Protein AF-A0A4Y9FB53-F1 (afdb_monomer)

Sequence (210 aa):
MAPRELFPWMGLRERVLLVLYYEGPKDLKALALELAERPRTLRYLLERVIPALERAGALVVEDGVARLSLEKAPPAERQAPAEPKAKRSKRKEPSPVQALAEANPHVRGLLLQVGKRLPKEAQPLAASHPGVLLRAAEAALAYPEGRRASALILWLPEVRAWAKTLGAEAVEEALREAAKHAREPFPYAKKLLAKARPSPDEERGEVLLF

Structure (mmCIF, N/CA/C/O backbone):
data_AF-A0A4Y9FB53-F1
#
_entry.id   AF-A0A4Y9FB53-F1
#
loop_
_atom_site.group_PDB
_atom_site.id
_atom_site.type_symbol
_atom_site.label_atom_id
_atom_site.label_alt_id
_atom_site.label_comp_id
_atom_site.label_asym_id
_atom_site.label_entity_id
_atom_site.label_seq_id
_atom_site.pdbx_PDB_ins_code
_atom_site.Cartn_x
_atom_site.Cartn_y
_atom_site.Cartn_z
_atom_site.occupancy
_atom_site.B_iso_or_equiv
_atom_site.auth_seq_id
_atom_site.auth_comp_id
_atom_site.auth_asym_id
_atom_site.auth_atom_id
_atom_site.pdbx_PDB_model_num
ATOM 1 N N . MET A 1 1 ? -6.595 16.688 20.670 1.00 42.34 1 MET A N 1
ATOM 2 C CA . MET A 1 1 ? -7.553 15.638 20.245 1.00 42.34 1 MET A CA 1
ATOM 3 C C . MET A 1 1 ? -7.450 15.459 18.740 1.00 42.34 1 MET A C 1
ATOM 5 O O . MET A 1 1 ? -7.260 16.448 18.045 1.00 42.34 1 MET A O 1
ATOM 9 N N . ALA A 1 2 ? -7.498 14.230 18.222 1.00 43.09 2 ALA A N 1
ATOM 10 C CA . ALA A 1 2 ? -7.368 14.016 16.779 1.00 43.09 2 ALA A CA 1
ATOM 11 C C . ALA A 1 2 ? -8.680 14.410 16.061 1.00 43.09 2 ALA A C 1
ATOM 13 O O . ALA A 1 2 ? -9.743 13.993 16.518 1.00 43.09 2 ALA A O 1
ATOM 14 N N . PRO A 1 3 ? -8.649 15.083 14.890 1.00 41.75 3 PRO A N 1
ATOM 15 C CA . PRO A 1 3 ? -9.849 15.459 14.114 1.00 41.75 3 PRO A CA 1
ATOM 16 C C . PRO A 1 3 ? -10.785 14.286 13.778 1.00 41.75 3 PRO A C 1
ATOM 18 O O . PRO A 1 3 ? -11.950 14.458 13.420 1.00 41.75 3 PRO A O 1
ATOM 21 N N . ARG A 1 4 ? -10.265 13.057 13.889 1.00 43.16 4 ARG A N 1
ATOM 22 C CA . ARG A 1 4 ? -11.022 11.816 13.736 1.00 43.16 4 ARG A CA 1
ATOM 23 C C . ARG A 1 4 ? -12.100 11.600 14.794 1.00 43.16 4 ARG A C 1
ATOM 25 O O . ARG A 1 4 ? -13.079 10.933 14.479 1.00 43.16 4 ARG A O 1
ATOM 32 N N . GLU A 1 5 ? -11.907 12.121 16.000 1.00 51.00 5 GLU A N 1
ATOM 33 C CA . GLU A 1 5 ? -12.789 11.879 17.148 1.00 51.00 5 GLU A CA 1
ATOM 34 C C . GLU A 1 5 ? -13.974 12.844 17.192 1.00 51.00 5 GLU A C 1
ATOM 36 O O . GLU A 1 5 ? -15.013 12.506 17.747 1.00 51.00 5 GLU A O 1
ATOM 41 N N . LEU A 1 6 ? -13.839 14.008 16.557 1.00 53.28 6 LEU A N 1
ATOM 42 C CA . LEU A 1 6 ? -14.842 15.072 16.585 1.00 53.28 6 LEU A CA 1
ATOM 43 C C . LEU A 1 6 ? -15.939 14.864 15.532 1.00 53.28 6 LEU A C 1
ATOM 45 O O . LEU A 1 6 ? -17.114 15.069 15.813 1.00 53.28 6 LEU A O 1
ATOM 49 N N . PHE A 1 7 ? -15.572 14.369 14.342 1.00 61.97 7 PHE A N 1
ATOM 50 C CA . PHE A 1 7 ? -16.508 14.167 13.226 1.00 61.97 7 PHE A CA 1
ATOM 51 C C . PHE A 1 7 ? -16.342 12.778 12.594 1.00 61.97 7 PHE A C 1
ATOM 53 O O . PHE A 1 7 ? -15.709 12.636 11.541 1.00 61.97 7 PHE A O 1
ATOM 60 N N . PRO A 1 8 ? -16.852 11.711 13.237 1.00 59.34 8 PRO A N 1
ATOM 61 C CA . PRO A 1 8 ? -16.668 10.333 12.775 1.00 59.34 8 PRO A CA 1
ATOM 62 C C . PRO A 1 8 ? -17.447 10.015 11.489 1.00 59.34 8 PRO A C 1
ATOM 64 O O . PRO A 1 8 ? -17.024 9.150 10.725 1.00 59.34 8 PRO A O 1
ATOM 67 N N . TRP A 1 9 ? -18.541 10.739 11.231 1.00 64.94 9 TRP A N 1
ATOM 68 C CA . TRP A 1 9 ? -19.372 10.632 10.027 1.00 64.94 9 TRP A CA 1
ATOM 69 C C . TRP A 1 9 ? -18.771 11.347 8.806 1.00 64.94 9 TRP A C 1
ATOM 71 O O . TRP A 1 9 ? -19.236 11.141 7.687 1.00 64.94 9 TRP A O 1
ATOM 81 N N . MET A 1 10 ? -17.717 12.146 9.001 1.00 66.19 10 MET A N 1
ATOM 82 C CA . MET A 1 10 ? -17.054 12.881 7.930 1.00 66.19 10 MET A CA 1
ATOM 83 C C . MET A 1 10 ? -15.863 12.121 7.344 1.00 66.19 10 MET A C 1
ATOM 85 O O . MET A 1 10 ? -15.015 11.562 8.051 1.00 66.19 10 MET A O 1
ATOM 89 N N . GLY A 1 11 ? -15.735 12.173 6.021 1.00 66.50 11 GLY A N 1
ATOM 90 C CA . GLY A 1 11 ? -14.541 11.750 5.307 1.00 66.50 11 GLY A CA 1
ATOM 91 C C . GLY A 1 11 ? -13.315 12.565 5.729 1.00 66.50 11 GLY A C 1
ATOM 92 O O . GLY A 1 11 ? -13.405 13.686 6.226 1.00 66.50 11 GLY A O 1
ATOM 93 N N . LEU A 1 12 ? -12.116 12.005 5.548 1.00 64.94 12 LEU A N 1
ATOM 94 C CA . LEU A 1 12 ? -10.869 12.729 5.843 1.00 64.94 12 LEU A CA 1
ATOM 95 C C . LEU A 1 12 ? -10.772 14.035 5.039 1.00 64.94 12 LEU A C 1
ATOM 97 O O . LEU A 1 12 ? -10.394 15.059 5.590 1.00 64.94 12 LEU A O 1
ATOM 101 N N . ARG A 1 13 ? -11.177 13.993 3.767 1.00 66.94 13 ARG A N 1
ATOM 102 C CA . ARG A 1 13 ? -11.161 15.142 2.855 1.00 66.94 13 ARG A CA 1
ATOM 103 C C . ARG A 1 13 ? -12.058 16.280 3.336 1.00 66.94 13 ARG A C 1
ATOM 105 O O . ARG A 1 13 ? -11.668 17.430 3.252 1.00 66.94 13 ARG A O 1
ATOM 112 N N . GLU A 1 14 ? -13.214 15.953 3.896 1.00 68.94 14 GLU A N 1
ATOM 113 C CA . GLU A 1 14 ? -14.172 16.940 4.400 1.00 68.94 14 GLU A CA 1
ATOM 114 C C . GLU A 1 14 ? -13.717 17.544 5.731 1.00 68.94 14 GLU A C 1
ATOM 116 O O . GLU A 1 14 ? -13.910 18.727 5.973 1.00 68.94 14 GLU A O 1
ATOM 121 N N . ARG A 1 15 ? -13.056 16.747 6.580 1.00 69.69 15 ARG A N 1
ATOM 122 C CA . ARG A 1 15 ? -12.439 17.242 7.819 1.00 69.69 15 ARG A CA 1
ATOM 123 C C . ARG A 1 15 ? -11.263 18.169 7.541 1.00 69.69 15 ARG A C 1
ATOM 125 O O . ARG A 1 15 ? -11.144 19.197 8.187 1.00 69.69 15 ARG A O 1
ATOM 132 N N . VAL A 1 16 ? -10.415 17.817 6.575 1.00 68.62 16 VAL A N 1
ATOM 133 C CA . VAL A 1 16 ? -9.297 18.668 6.139 1.00 68.62 16 VAL A CA 1
ATOM 134 C C . VAL A 1 16 ? -9.823 19.958 5.509 1.00 68.62 16 VAL A C 1
ATOM 136 O O . VAL A 1 16 ? -9.343 21.029 5.853 1.00 68.62 16 VAL A O 1
ATOM 139 N N . LEU A 1 17 ? -10.853 19.865 4.662 1.00 71.06 17 LEU A N 1
ATOM 140 C CA . LEU A 1 17 ? -11.537 21.023 4.085 1.00 71.06 17 LEU A CA 1
ATOM 141 C C . LEU A 1 17 ? -12.071 21.972 5.165 1.00 71.06 17 LEU A C 1
ATOM 143 O O . LEU A 1 17 ? -11.878 23.174 5.060 1.00 71.06 17 LEU A O 1
ATOM 147 N N . LEU A 1 18 ? -12.724 21.436 6.201 1.00 69.38 18 LEU A N 1
ATOM 148 C CA . LEU A 1 18 ? -13.258 22.234 7.305 1.00 69.38 18 LEU A CA 1
ATOM 149 C C . LEU A 1 18 ? -12.175 22.936 8.108 1.00 69.38 18 LEU A C 1
ATOM 151 O O . LEU A 1 18 ? -12.301 24.126 8.370 1.00 69.38 18 LEU A O 1
ATOM 155 N N . VAL A 1 19 ? -11.131 22.203 8.494 1.00 66.88 19 VAL A N 1
ATOM 156 C CA . VAL A 1 19 ? -10.014 22.764 9.259 1.00 66.88 19 VAL A CA 1
ATOM 157 C C . VAL A 1 19 ? -9.370 23.893 8.460 1.00 66.88 19 VAL A C 1
ATOM 159 O O . VAL A 1 19 ? -9.227 24.992 8.969 1.00 66.88 19 VAL A O 1
ATOM 162 N N . LEU A 1 20 ? -9.088 23.679 7.175 1.00 65.31 20 LEU A N 1
ATOM 163 C CA . LEU A 1 20 ? -8.460 24.703 6.340 1.00 65.31 20 LEU A CA 1
ATOM 164 C C . LEU A 1 20 ? -9.392 25.879 6.003 1.00 65.31 20 LEU A C 1
ATOM 166 O O . LEU A 1 20 ? -8.914 26.994 5.845 1.00 65.31 20 LEU A O 1
ATOM 170 N N . TYR A 1 21 ? -10.708 25.674 5.917 1.00 68.00 21 TYR A N 1
ATOM 171 C CA . TYR A 1 21 ? -11.659 26.764 5.668 1.00 68.00 21 TYR A CA 1
ATOM 172 C C . TYR A 1 21 ? -11.902 27.638 6.911 1.00 68.00 21 TYR A C 1
ATOM 174 O O . TYR A 1 21 ? -12.075 28.848 6.782 1.00 68.00 21 TYR A O 1
ATOM 182 N N . TYR A 1 22 ? -11.916 27.043 8.111 1.00 65.81 22 TYR A N 1
ATOM 183 C CA . TYR A 1 22 ? -12.167 27.764 9.366 1.00 65.81 22 TYR A CA 1
ATOM 184 C C . TYR A 1 22 ? -10.890 28.254 10.074 1.00 65.81 22 TYR A C 1
ATOM 186 O O . TYR A 1 22 ? -10.948 29.277 10.753 1.00 65.81 22 TYR A O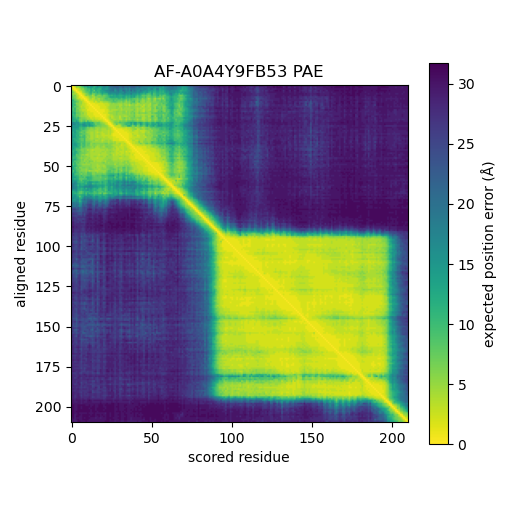 1
ATOM 194 N N . GLU A 1 23 ? -9.751 27.571 9.913 1.00 62.16 23 GLU A N 1
ATOM 195 C CA . GLU A 1 23 ? -8.444 27.974 10.472 1.00 62.16 23 GLU A CA 1
ATOM 196 C C . GLU A 1 23 ? -7.521 28.642 9.436 1.00 62.16 23 GLU A C 1
ATOM 198 O O . GLU A 1 23 ? -6.582 29.341 9.812 1.00 62.16 23 GLU A O 1
ATOM 203 N N . GLY A 1 24 ? -7.770 28.433 8.140 1.00 62.22 24 GLY A N 1
ATOM 204 C CA . GLY A 1 24 ? -6.955 28.937 7.033 1.00 62.22 24 GLY A CA 1
ATOM 205 C C . GLY A 1 24 ? -7.649 30.031 6.206 1.00 62.22 24 GLY A C 1
ATOM 206 O O . GLY A 1 24 ? -8.462 30.800 6.733 1.00 62.22 24 GLY A O 1
ATOM 207 N N . PRO A 1 25 ? -7.306 30.183 4.912 1.00 57.81 25 PRO A N 1
ATOM 208 C CA . PRO A 1 25 ? -7.830 31.268 4.092 1.00 57.81 25 PRO A CA 1
ATOM 209 C C . PRO A 1 25 ? -9.353 31.160 3.930 1.00 57.81 25 PRO A C 1
ATOM 211 O O . PRO A 1 25 ? -9.876 30.191 3.385 1.00 57.81 25 PRO A O 1
ATOM 214 N N . LYS A 1 26 ? -10.067 32.218 4.338 1.00 64.69 26 LYS A N 1
ATOM 215 C CA . LYS A 1 26 ? -11.536 32.317 4.222 1.00 64.69 26 LYS A CA 1
ATOM 216 C C . LYS A 1 26 ? -12.035 32.343 2.770 1.00 64.69 26 LYS A C 1
ATOM 218 O O . LYS A 1 26 ? -13.230 32.188 2.527 1.00 64.69 26 LYS A O 1
ATOM 223 N N . ASP A 1 27 ? -11.142 32.577 1.805 1.00 72.62 27 ASP A N 1
ATOM 224 C CA . ASP A 1 27 ? -11.476 32.607 0.383 1.00 72.62 27 ASP A CA 1
ATOM 225 C C . ASP A 1 27 ? -11.391 31.215 -0.262 1.00 72.62 27 ASP A C 1
ATOM 227 O O . ASP A 1 27 ? -10.364 30.535 -0.245 1.00 72.62 27 ASP A O 1
ATOM 231 N N . LEU A 1 28 ? -12.481 30.835 -0.927 1.00 65.38 28 LEU A N 1
ATOM 232 C CA . LEU A 1 28 ? -12.633 29.569 -1.640 1.00 65.38 28 LEU A CA 1
ATOM 233 C C . LEU A 1 28 ? -11.624 29.391 -2.781 1.00 65.38 28 LEU A C 1
ATOM 235 O O . LEU A 1 28 ? -11.283 28.251 -3.095 1.00 65.38 28 LEU A O 1
ATOM 239 N N . LYS A 1 29 ? -11.159 30.471 -3.429 1.00 68.38 29 LYS A N 1
ATOM 240 C CA . LYS A 1 29 ? -10.154 30.355 -4.503 1.00 68.38 29 LYS A CA 1
ATOM 241 C C . LYS A 1 29 ? -8.764 30.070 -3.946 1.00 68.38 29 LYS A C 1
ATOM 243 O O . LYS A 1 29 ? -8.067 29.225 -4.502 1.00 68.38 29 LYS A O 1
ATOM 248 N N . ALA A 1 30 ? -8.385 30.725 -2.852 1.00 68.81 30 ALA A N 1
ATOM 249 C CA . ALA A 1 30 ? -7.143 30.424 -2.144 1.00 68.81 30 ALA A CA 1
ATOM 250 C C . ALA A 1 30 ? -7.138 28.974 -1.626 1.00 68.81 30 ALA A C 1
ATOM 252 O O . ALA A 1 30 ? -6.196 28.229 -1.885 1.00 68.81 30 ALA A O 1
ATOM 253 N N . LEU A 1 31 ? -8.246 28.530 -1.023 1.00 70.12 31 LEU A N 1
ATOM 254 C CA . LEU A 1 31 ? -8.397 27.153 -0.548 1.00 70.12 31 LEU A CA 1
ATOM 255 C C . LEU A 1 31 ? -8.365 26.118 -1.692 1.00 70.12 31 LEU A C 1
ATOM 257 O O . LEU A 1 31 ? -7.793 25.038 -1.557 1.00 70.12 31 LEU A O 1
ATOM 261 N N . ALA A 1 32 ? -8.960 26.449 -2.842 1.00 69.56 32 ALA A N 1
ATOM 262 C CA . ALA A 1 32 ? -8.892 25.645 -4.065 1.00 69.56 32 ALA A CA 1
ATOM 263 C C . ALA A 1 32 ? -7.461 25.472 -4.572 1.00 69.56 32 ALA A C 1
ATOM 265 O O . ALA A 1 32 ? -7.091 24.370 -4.977 1.00 69.56 32 ALA A O 1
ATOM 266 N N . LEU A 1 33 ? -6.662 26.537 -4.520 1.00 71.56 33 LEU A N 1
ATOM 267 C CA . LEU A 1 33 ? -5.258 26.504 -4.908 1.00 71.56 33 LEU A CA 1
ATOM 268 C C . LEU A 1 33 ? -4.446 25.594 -3.976 1.00 71.56 33 LEU A C 1
ATOM 270 O O . LEU A 1 33 ? -3.696 24.750 -4.456 1.00 71.56 33 LEU A O 1
ATOM 274 N N . GLU A 1 34 ? -4.646 25.720 -2.661 1.00 69.38 34 GLU A N 1
ATOM 275 C CA . GLU A 1 34 ? -3.957 24.901 -1.654 1.00 69.38 34 GLU A CA 1
ATOM 276 C C . GLU A 1 34 ? -4.309 23.416 -1.757 1.00 69.38 34 GLU A C 1
ATOM 278 O O . GLU A 1 34 ? -3.451 22.549 -1.590 1.00 69.38 34 GLU A O 1
ATOM 283 N N . LEU A 1 35 ? -5.570 23.112 -2.064 1.00 71.19 35 LEU A N 1
ATOM 284 C CA . LEU A 1 35 ? -6.049 21.739 -2.202 1.00 71.19 35 LEU A CA 1
ATOM 285 C C . LEU A 1 35 ? -5.882 21.173 -3.619 1.00 71.19 35 LEU A C 1
ATOM 287 O O . LEU A 1 35 ? -6.181 19.999 -3.827 1.00 71.19 35 LEU A O 1
ATOM 291 N N . ALA A 1 36 ? -5.406 21.978 -4.577 1.00 73.31 36 ALA A N 1
ATOM 292 C CA . ALA A 1 36 ? -5.373 21.660 -6.008 1.00 73.31 36 ALA A CA 1
ATOM 293 C C . ALA A 1 36 ? -6.739 21.182 -6.554 1.00 73.31 36 ALA A C 1
ATOM 295 O O . ALA A 1 36 ? -6.827 20.319 -7.429 1.00 73.31 36 ALA A O 1
ATOM 296 N N . GLU A 1 37 ? -7.822 21.755 -6.032 1.00 73.69 37 GLU A N 1
ATOM 297 C CA . GLU A 1 37 ? -9.200 21.395 -6.355 1.00 73.69 37 GLU A CA 1
ATOM 298 C C . GLU A 1 37 ? -9.906 22.493 -7.140 1.00 73.69 37 GLU A C 1
ATOM 300 O O . GLU A 1 37 ? -9.567 23.671 -7.072 1.00 73.69 37 GLU A O 1
ATOM 305 N N . ARG A 1 38 ? -10.965 22.132 -7.873 1.00 79.56 38 ARG A N 1
ATOM 306 C CA . ARG A 1 38 ? -11.803 23.149 -8.521 1.00 79.56 38 ARG A CA 1
ATOM 307 C C . ARG A 1 38 ? -12.672 23.852 -7.465 1.00 79.56 38 ARG A C 1
ATOM 309 O O . ARG A 1 38 ? -13.327 23.156 -6.685 1.00 79.56 38 ARG A O 1
ATOM 316 N N . PRO A 1 39 ? -12.820 25.193 -7.498 1.00 73.62 39 PRO A N 1
ATOM 317 C CA . PRO A 1 39 ? -13.647 25.931 -6.533 1.00 73.62 39 PRO A CA 1
ATOM 318 C C . PRO A 1 39 ? -15.096 25.426 -6.431 1.00 73.62 39 PRO A C 1
ATOM 320 O O . PRO A 1 39 ? -15.680 25.409 -5.351 1.00 73.62 39 PRO A O 1
ATOM 323 N N . ARG A 1 40 ? -15.673 24.955 -7.548 1.00 76.19 40 ARG A N 1
ATOM 324 C CA . ARG A 1 40 ? -17.019 24.352 -7.572 1.00 76.19 40 ARG A CA 1
ATOM 325 C C . ARG A 1 40 ? -17.105 23.066 -6.744 1.00 76.19 40 ARG A C 1
ATOM 327 O O . ARG A 1 40 ? -18.097 22.869 -6.053 1.00 76.19 40 ARG A O 1
ATOM 334 N N . THR A 1 41 ? -16.075 22.221 -6.787 1.00 74.75 41 THR A N 1
ATOM 335 C CA . THR A 1 41 ? -16.020 20.981 -6.000 1.00 74.75 41 THR A CA 1
ATOM 336 C C . THR A 1 41 ? -15.957 21.294 -4.508 1.00 74.75 41 THR A C 1
ATOM 338 O O . THR A 1 41 ? -16.668 20.672 -3.724 1.00 74.75 41 THR A O 1
ATOM 341 N N . LEU A 1 42 ? -15.159 22.293 -4.113 1.00 72.25 42 LEU A N 1
ATOM 342 C CA . LEU A 1 42 ? -15.074 22.716 -2.713 1.00 72.25 42 LEU A CA 1
ATOM 343 C C . LEU A 1 42 ? -16.389 23.308 -2.211 1.00 72.25 42 LEU A C 1
ATOM 345 O O . LEU A 1 42 ? -16.836 22.942 -1.130 1.00 72.25 42 LEU A O 1
ATOM 349 N N . ARG A 1 43 ? -17.043 24.154 -3.015 1.00 75.12 43 ARG A N 1
ATOM 350 C CA . ARG A 1 43 ? -18.360 24.708 -2.676 1.00 75.12 43 ARG A CA 1
ATOM 351 C C . ARG A 1 43 ? -19.393 23.602 -2.442 1.00 75.12 43 ARG A C 1
ATOM 353 O O . ARG A 1 43 ? -20.039 23.612 -1.404 1.00 75.12 43 ARG A O 1
ATOM 360 N N . TYR A 1 44 ? -19.491 22.625 -3.345 1.00 76.38 44 TYR A N 1
ATOM 361 C CA . TYR A 1 44 ? -20.414 21.493 -3.189 1.00 76.38 44 TYR A CA 1
ATOM 362 C C . TYR A 1 44 ? -20.146 20.689 -1.905 1.00 76.38 44 TYR A C 1
ATOM 364 O O . TYR A 1 44 ? -21.070 20.263 -1.214 1.00 76.38 44 TYR A O 1
ATOM 372 N N . LEU A 1 45 ? -18.869 20.495 -1.559 1.00 69.56 45 LEU A N 1
ATOM 373 C CA . LEU A 1 45 ? -18.492 19.812 -0.323 1.00 69.56 45 LEU A CA 1
ATOM 374 C C . LEU A 1 45 ? -18.853 20.637 0.921 1.00 69.56 45 LEU A C 1
ATOM 376 O O . LEU A 1 45 ? -19.388 20.073 1.872 1.00 69.56 45 LEU A O 1
ATOM 380 N N . LEU A 1 46 ? -18.624 21.953 0.914 1.00 72.94 46 LEU A N 1
ATOM 381 C CA . LEU A 1 46 ? -19.003 22.840 2.021 1.00 72.94 46 LEU A CA 1
ATOM 382 C C . LEU A 1 46 ? -20.525 22.909 2.209 1.00 72.94 46 LEU A C 1
ATOM 384 O O . LEU A 1 46 ? -20.996 22.776 3.334 1.00 72.94 46 LEU A O 1
ATOM 388 N N . GLU A 1 47 ? -21.296 23.025 1.125 1.00 75.81 47 GLU A N 1
ATOM 389 C CA . GLU A 1 47 ? -22.769 23.047 1.153 1.00 75.81 47 GLU A CA 1
ATOM 390 C C . GLU A 1 47 ? -23.368 21.763 1.743 1.00 75.81 47 GLU A C 1
ATOM 392 O O . GLU A 1 47 ? -24.440 21.789 2.343 1.00 75.81 47 GLU A O 1
ATOM 397 N N . ARG A 1 48 ? -22.668 20.630 1.624 1.00 73.81 48 ARG A N 1
ATOM 398 C CA . ARG A 1 48 ? -23.077 19.366 2.249 1.00 73.81 48 ARG A CA 1
ATOM 399 C C . ARG A 1 48 ? -22.716 19.293 3.731 1.00 73.81 48 ARG A C 1
ATOM 401 O O . ARG A 1 48 ? -23.454 18.709 4.524 1.00 73.81 48 ARG A O 1
ATOM 408 N N . VAL A 1 49 ? -21.552 19.823 4.087 1.00 70.38 49 VAL A N 1
ATOM 409 C CA . VAL A 1 49 ? -20.932 19.640 5.401 1.00 70.38 49 VAL A CA 1
ATOM 410 C C . VAL A 1 49 ? -21.445 20.652 6.422 1.00 70.38 49 VAL A C 1
ATOM 412 O O . VAL A 1 49 ? -21.739 20.260 7.549 1.00 70.38 49 VAL A O 1
ATOM 415 N N . ILE A 1 50 ? -21.597 21.923 6.040 1.00 70.06 50 ILE A N 1
ATOM 416 C CA . ILE A 1 50 ? -22.027 22.999 6.947 1.00 70.06 50 ILE A CA 1
ATOM 417 C C . ILE A 1 50 ? -23.397 22.685 7.582 1.00 70.06 50 ILE A C 1
ATOM 419 O O . ILE A 1 50 ? -23.467 22.655 8.811 1.00 70.06 50 ILE A O 1
ATOM 423 N N . PRO A 1 51 ? -24.447 22.297 6.826 1.00 69.88 51 PRO A N 1
ATOM 424 C CA . PRO A 1 51 ? -25.744 21.971 7.426 1.00 69.88 51 PRO A CA 1
ATOM 425 C C . PRO A 1 51 ? -25.704 20.739 8.336 1.00 69.88 51 PRO A C 1
ATOM 427 O O . PRO A 1 51 ? -26.512 20.597 9.252 1.00 69.88 51 PRO A O 1
ATOM 430 N N . ALA A 1 52 ? -24.789 19.801 8.077 1.00 67.31 52 ALA A N 1
ATOM 431 C CA . ALA A 1 52 ? -24.614 18.625 8.923 1.00 67.31 52 ALA A CA 1
ATOM 432 C C . ALA A 1 52 ? -23.937 18.980 10.258 1.00 67.31 52 ALA A C 1
ATOM 434 O O . ALA A 1 52 ? -24.278 18.394 11.284 1.00 67.31 52 ALA A O 1
ATOM 435 N N . LEU A 1 53 ? -23.028 19.959 10.260 1.00 67.44 53 LEU A N 1
ATOM 436 C CA . LEU A 1 53 ? -22.399 20.486 11.473 1.00 67.44 53 LEU A CA 1
ATOM 437 C C . LEU A 1 53 ? -23.357 21.320 12.322 1.00 67.44 53 LEU A C 1
ATOM 439 O O . LEU A 1 53 ? -23.351 21.176 13.542 1.00 67.44 53 LEU A O 1
ATOM 443 N N . GLU A 1 54 ? -24.196 22.142 11.689 1.00 66.56 54 GLU A N 1
ATOM 444 C CA . GLU A 1 54 ? -25.245 22.910 12.373 1.00 66.56 54 GLU A CA 1
ATOM 445 C C . GLU A 1 54 ? -26.217 21.975 13.101 1.00 66.56 54 GLU A C 1
ATOM 447 O O . GLU A 1 54 ? -26.461 22.136 14.294 1.00 66.56 54 GLU A O 1
ATOM 452 N N . ARG A 1 55 ? -26.692 20.916 12.427 1.00 66.50 55 ARG A N 1
ATOM 453 C CA . ARG A 1 55 ? -27.552 19.892 13.050 1.00 66.50 55 ARG A CA 1
ATOM 454 C C . ARG A 1 55 ? -26.868 19.125 14.179 1.00 66.50 55 ARG A C 1
ATOM 456 O O . ARG A 1 55 ? -27.546 18.639 15.077 1.00 66.50 55 ARG A O 1
ATOM 463 N N . ALA A 1 56 ? -25.547 18.983 14.117 1.00 62.66 56 ALA A N 1
ATOM 464 C CA . ALA A 1 56 ? -24.759 18.323 15.150 1.00 62.66 56 ALA A CA 1
ATOM 465 C C . ALA A 1 56 ? -24.390 19.256 16.319 1.00 62.66 56 ALA A C 1
ATOM 467 O O . ALA A 1 56 ? -23.724 18.802 17.247 1.00 62.66 56 ALA A O 1
ATOM 468 N N . GLY A 1 57 ? -24.771 20.541 16.270 1.00 60.81 57 GLY A N 1
ATOM 469 C CA . GLY A 1 57 ? -24.388 21.541 17.272 1.00 60.81 57 GLY A CA 1
ATOM 470 C C . GLY A 1 57 ? -22.881 21.815 17.322 1.00 60.81 57 GLY A C 1
ATOM 471 O O . GLY A 1 57 ? -22.378 22.339 18.309 1.00 60.81 57 GLY A O 1
ATOM 472 N N . ALA A 1 58 ? -22.146 21.429 16.277 1.00 63.69 58 ALA A N 1
ATOM 473 C CA . ALA A 1 58 ? -20.690 21.547 16.211 1.00 63.69 58 ALA A CA 1
ATOM 474 C C . ALA A 1 58 ? -20.215 22.883 15.625 1.00 63.69 58 ALA A C 1
ATOM 476 O O . ALA A 1 58 ? -19.023 23.195 15.656 1.00 63.69 58 ALA A O 1
ATOM 477 N N . LEU A 1 59 ? -21.147 23.654 15.070 1.00 61.44 59 LEU A N 1
ATOM 478 C CA . LEU A 1 59 ? -20.931 25.016 14.619 1.00 61.44 59 LEU A CA 1
ATOM 479 C C . LEU A 1 59 ? -21.497 25.963 15.680 1.00 61.44 59 LEU A C 1
ATOM 481 O O . LEU A 1 59 ? -22.704 25.967 15.914 1.00 61.44 59 LEU A O 1
ATOM 485 N N . VAL A 1 60 ? -20.637 26.757 16.310 1.00 57.81 60 VAL A N 1
ATOM 486 C CA . VAL A 1 60 ? -21.040 27.788 17.271 1.00 57.81 60 VAL A CA 1
ATOM 487 C C . VAL A 1 60 ? -20.743 29.144 16.647 1.00 57.81 60 VAL A C 1
ATOM 489 O O . VAL A 1 60 ? -19.629 29.397 16.192 1.00 57.81 60 VAL A O 1
ATOM 492 N N . VAL A 1 61 ? -21.753 30.008 16.569 1.00 53.19 61 VAL A N 1
ATOM 493 C CA . VAL A 1 61 ? -21.594 31.377 16.069 1.00 53.19 61 VAL A CA 1
ATOM 494 C C . VAL A 1 61 ? -21.492 32.297 17.276 1.00 53.19 61 VAL A C 1
ATOM 496 O O . VAL A 1 61 ? -22.498 32.605 17.907 1.00 53.19 61 VAL A O 1
ATOM 499 N N . GLU A 1 62 ? -20.273 32.722 17.591 1.00 48.97 62 GLU A N 1
ATOM 500 C CA . GLU A 1 62 ? -19.994 33.737 18.610 1.00 48.97 62 GLU A CA 1
ATOM 501 C C . GLU A 1 62 ? -19.523 35.013 17.908 1.00 48.97 62 GLU A C 1
ATOM 503 O O . GLU A 1 62 ? -18.690 34.962 17.002 1.00 48.97 62 GLU A O 1
ATOM 508 N N . ASP A 1 63 ? -20.103 36.157 18.279 1.00 45.31 63 ASP A N 1
ATOM 509 C CA . ASP A 1 63 ? -19.758 37.486 17.750 1.00 45.31 63 ASP A CA 1
ATOM 510 C C . ASP A 1 63 ? -19.748 37.590 16.211 1.00 45.31 63 ASP A C 1
ATOM 512 O O . ASP A 1 63 ? -18.892 38.232 15.603 1.00 45.31 63 ASP A O 1
ATOM 516 N N . GLY A 1 64 ? -20.699 36.921 15.546 1.00 49.59 64 GLY A N 1
ATOM 517 C CA . GLY A 1 64 ? -20.809 36.916 14.080 1.00 49.59 64 GLY A CA 1
ATOM 518 C C . GLY A 1 64 ? -19.716 36.110 13.366 1.00 49.59 64 GLY A C 1
ATOM 519 O O . GLY A 1 64 ? -19.650 36.112 12.136 1.00 49.59 64 GLY A O 1
ATOM 520 N N . VAL A 1 65 ? -18.875 35.391 14.115 1.00 45.78 65 VAL A N 1
ATOM 521 C CA . VAL A 1 65 ? -17.822 34.522 13.595 1.00 45.78 65 VAL A CA 1
ATOM 522 C C . VAL A 1 65 ? -18.178 33.073 13.911 1.00 45.78 65 VAL A C 1
ATOM 524 O O . VAL A 1 65 ? -18.161 32.632 15.056 1.00 45.78 65 VAL A O 1
ATOM 527 N N . ALA A 1 66 ? -18.490 32.303 12.870 1.00 51.88 66 ALA A N 1
ATOM 528 C CA . ALA A 1 66 ? -18.717 30.870 13.006 1.00 51.88 66 ALA A CA 1
ATOM 529 C C . ALA A 1 66 ? -17.399 30.161 13.362 1.00 51.88 66 ALA A C 1
ATOM 531 O O . ALA A 1 66 ? -16.425 30.236 12.610 1.00 51.88 66 ALA A O 1
ATOM 532 N N . ARG A 1 67 ? -17.376 29.472 14.504 1.00 55.66 67 ARG A N 1
ATOM 533 C CA . ARG A 1 67 ? -16.257 28.660 14.988 1.00 55.66 67 ARG A CA 1
ATOM 534 C C . ARG A 1 67 ? -16.704 27.211 15.154 1.00 55.66 67 ARG A C 1
ATOM 536 O O . ARG A 1 67 ? -17.838 26.922 15.534 1.00 55.66 67 ARG A O 1
ATOM 543 N N . LEU A 1 68 ? -15.796 26.286 14.854 1.00 59.31 68 LEU A N 1
ATOM 544 C CA . LEU A 1 68 ? -15.999 24.868 15.135 1.00 59.31 68 LEU A CA 1
ATOM 545 C C . LEU A 1 68 ? -15.769 24.646 16.630 1.00 59.31 68 LEU A C 1
ATOM 547 O O . LEU A 1 68 ? -14.645 24.804 17.106 1.00 59.31 68 LEU A O 1
ATOM 551 N N . SER A 1 69 ? -16.823 24.301 17.370 1.00 56.25 69 SER A N 1
ATOM 552 C CA . SER A 1 69 ? -16.674 23.964 18.785 1.00 56.25 69 SER A CA 1
ATOM 553 C C . SER A 1 69 ? -16.110 22.552 18.911 1.00 56.25 69 SER A C 1
ATOM 555 O O . SER A 1 69 ? -16.687 21.580 18.419 1.00 56.25 69 SER A O 1
ATOM 557 N N . LEU A 1 70 ? -14.934 22.455 19.531 1.00 53.62 70 LEU A N 1
ATOM 558 C CA . LEU A 1 70 ? -14.209 21.202 19.757 1.00 53.62 70 LEU A CA 1
ATOM 559 C C . LEU A 1 70 ? -14.564 20.564 21.113 1.00 53.62 70 LEU 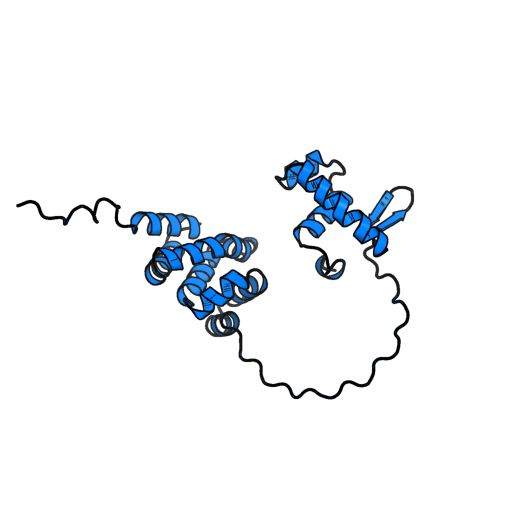A C 1
ATOM 561 O O . LEU A 1 70 ? -14.063 19.481 21.423 1.00 53.62 70 LEU A O 1
ATOM 565 N N . GLU A 1 71 ? -15.418 21.209 21.915 1.00 43.84 71 GLU A N 1
ATOM 566 C CA . GLU A 1 71 ? -15.895 20.670 23.186 1.00 43.84 71 GLU A CA 1
ATOM 567 C C . GLU A 1 71 ? -17.197 19.885 22.999 1.00 43.84 71 GLU A C 1
ATOM 569 O O . GLU A 1 71 ? -18.132 20.311 22.322 1.00 43.84 71 GLU A O 1
ATOM 574 N N . LYS A 1 72 ? -17.241 18.690 23.598 1.00 43.91 72 LYS A N 1
ATOM 575 C CA . LYS A 1 72 ? -18.428 17.831 23.652 1.00 43.91 72 LYS A CA 1
ATOM 576 C C . LYS A 1 72 ? -19.629 18.644 24.147 1.00 43.91 72 LYS A C 1
ATOM 578 O O . LYS A 1 72 ? -19.648 19.041 25.308 1.00 43.91 72 LYS A O 1
ATOM 583 N N . ALA A 1 73 ? -20.673 18.767 23.327 1.00 40.91 73 ALA A N 1
ATOM 584 C CA . ALA A 1 73 ? -22.006 19.031 23.858 1.00 40.91 73 ALA A CA 1
ATOM 585 C C . ALA A 1 73 ? -22.356 17.933 24.892 1.00 40.91 73 ALA A C 1
ATOM 587 O O . ALA A 1 73 ? -22.000 16.761 24.678 1.00 40.91 73 ALA A O 1
ATOM 588 N N . PRO A 1 74 ? -22.997 18.276 26.025 1.00 34.59 74 PRO A N 1
ATOM 589 C CA . PRO A 1 74 ? -23.290 17.304 27.066 1.00 34.59 74 PRO A CA 1
ATOM 590 C C . PRO A 1 74 ? -24.237 16.222 26.527 1.00 34.59 74 PRO A C 1
ATOM 592 O O . PRO A 1 74 ? -25.077 16.501 25.668 1.00 34.59 74 PRO A O 1
ATOM 595 N N . PRO A 1 75 ? -24.090 14.964 26.975 1.00 38.97 75 PRO A N 1
ATOM 596 C CA . PRO A 1 75 ? -24.865 13.866 26.428 1.00 38.97 75 PRO A CA 1
ATOM 597 C C . PRO A 1 75 ? -26.338 14.038 26.801 1.00 38.97 75 PRO A C 1
ATOM 599 O O . PRO A 1 75 ? -26.672 14.121 27.981 1.00 38.97 75 PRO A O 1
ATOM 602 N N . ALA A 1 76 ? -27.213 14.028 25.795 1.00 42.31 76 ALA A N 1
ATOM 603 C CA . ALA A 1 76 ? -28.631 13.774 26.007 1.00 42.31 76 ALA A CA 1
ATOM 604 C C . ALA A 1 76 ? -28.798 12.442 26.764 1.00 42.31 76 ALA A C 1
ATOM 606 O O . ALA A 1 76 ? -28.091 11.463 26.495 1.00 42.31 76 ALA A O 1
ATOM 607 N N . GLU A 1 77 ? -29.688 12.454 27.751 1.00 38.91 77 GLU A N 1
ATOM 608 C CA . GLU A 1 77 ? -29.892 11.419 28.761 1.00 38.91 77 GLU A CA 1
ATOM 609 C C . GLU A 1 77 ? -29.978 10.000 28.177 1.00 38.91 77 GLU A C 1
ATOM 611 O O . GLU A 1 77 ? -30.735 9.697 27.254 1.00 38.91 77 GLU A O 1
ATOM 616 N N . ARG A 1 78 ? -29.173 9.104 28.756 1.00 40.09 78 ARG A N 1
ATOM 617 C CA . ARG A 1 78 ? -29.181 7.668 28.476 1.00 40.09 78 ARG A CA 1
ATOM 618 C C . ARG A 1 78 ? -30.453 7.046 29.052 1.00 40.09 78 ARG A C 1
ATOM 620 O O . ARG A 1 78 ? -30.597 6.982 30.269 1.00 40.09 78 ARG A O 1
ATOM 627 N N . GLN A 1 79 ? -31.294 6.464 28.200 1.00 40.59 79 GLN A N 1
ATOM 628 C CA . GLN A 1 79 ? -32.119 5.333 28.632 1.00 40.59 79 GLN A CA 1
ATOM 629 C C . GLN A 1 79 ? -31.190 4.148 28.949 1.00 40.59 79 GLN A C 1
ATOM 631 O O . GLN A 1 79 ? -30.214 3.898 28.235 1.00 40.59 79 GLN A O 1
ATOM 636 N N . ALA A 1 80 ? -31.445 3.488 30.078 1.00 38.25 80 ALA A N 1
ATOM 637 C CA . ALA A 1 80 ? -30.545 2.529 30.713 1.00 38.25 80 ALA A CA 1
ATOM 638 C C . ALA A 1 80 ? -30.133 1.362 29.784 1.00 38.25 80 ALA A C 1
ATOM 640 O O . ALA A 1 80 ? -30.984 0.797 29.093 1.00 38.25 80 ALA A O 1
ATOM 641 N N . PRO A 1 81 ? -28.850 0.950 29.769 1.00 42.50 81 PRO A N 1
ATOM 642 C CA . PRO A 1 81 ? -28.432 -0.233 29.029 1.00 42.50 81 PRO A CA 1
ATOM 643 C C . PRO A 1 81 ? -28.874 -1.507 29.762 1.00 42.50 81 PRO A C 1
ATOM 645 O O . PRO A 1 81 ? -28.535 -1.714 30.925 1.00 42.50 81 PRO A O 1
ATOM 648 N N . ALA A 1 82 ? -29.592 -2.382 29.055 1.00 47.91 82 ALA A N 1
ATOM 649 C CA . ALA A 1 82 ? -29.809 -3.761 29.482 1.00 47.91 82 ALA A CA 1
ATOM 650 C C . ALA A 1 82 ? -28.462 -4.502 29.595 1.00 47.91 82 ALA A C 1
ATOM 652 O O . ALA A 1 82 ? -27.572 -4.323 28.757 1.00 47.91 82 ALA A O 1
ATOM 653 N N . GLU A 1 83 ? -28.318 -5.330 30.630 1.00 40.25 83 GLU A N 1
ATOM 654 C CA . GLU A 1 83 ? -27.090 -6.064 30.948 1.00 40.25 83 GLU A CA 1
ATOM 655 C C . GLU A 1 83 ? -26.557 -6.886 29.752 1.00 40.25 83 GLU A C 1
ATOM 657 O O . GLU A 1 83 ? -27.311 -7.623 29.102 1.00 40.25 83 GLU A O 1
ATOM 662 N N . PRO A 1 84 ? -25.250 -6.809 29.436 1.00 47.41 84 PRO A N 1
ATOM 663 C CA . PRO A 1 84 ? -24.690 -7.531 28.305 1.00 47.41 84 PRO A CA 1
ATOM 664 C C . PRO A 1 84 ? -24.496 -9.014 28.645 1.00 47.41 84 PRO A C 1
ATOM 666 O O . PRO A 1 84 ? -23.618 -9.391 29.419 1.00 47.41 84 PRO A O 1
ATOM 669 N N . LYS A 1 85 ? -25.264 -9.888 27.984 1.00 47.12 85 LYS A N 1
ATOM 670 C CA . LYS A 1 85 ? -24.982 -11.331 27.950 1.00 47.12 85 LYS A CA 1
ATOM 671 C C . LYS A 1 85 ? -23.601 -11.574 27.330 1.00 47.12 85 LYS A C 1
ATOM 673 O O . LYS A 1 85 ? -23.344 -11.185 26.188 1.00 47.12 85 LYS A O 1
ATOM 678 N N . ALA A 1 86 ? -22.726 -12.250 28.072 1.00 48.88 86 ALA A N 1
ATOM 679 C CA . ALA A 1 86 ? -21.375 -12.604 27.653 1.00 48.88 86 ALA A CA 1
ATOM 680 C C . ALA A 1 86 ? -21.378 -13.417 26.343 1.00 48.88 86 ALA A C 1
ATOM 682 O O . ALA A 1 86 ? -21.757 -14.589 26.308 1.00 48.88 86 ALA A O 1
ATOM 683 N N . LYS A 1 87 ? -20.913 -12.804 25.246 1.00 47.22 87 LYS A N 1
ATOM 684 C CA . LYS A 1 87 ? -20.593 -13.517 24.003 1.00 47.22 87 LYS A CA 1
ATOM 685 C C . LYS A 1 87 ? -19.181 -14.089 24.107 1.00 47.22 87 LYS A C 1
ATOM 687 O O . LYS A 1 87 ? -18.199 -13.358 24.032 1.00 47.22 87 LYS A O 1
ATOM 692 N N . ARG A 1 88 ? -19.108 -15.414 24.252 1.00 45.38 88 ARG A N 1
ATOM 693 C CA . ARG A 1 88 ? -17.908 -16.254 24.106 1.00 45.38 88 ARG A CA 1
ATOM 694 C C . ARG A 1 88 ? -17.090 -15.801 22.884 1.00 45.38 88 ARG A C 1
ATOM 696 O O . ARG A 1 88 ? -17.548 -15.911 21.746 1.00 45.38 88 ARG A O 1
ATOM 703 N N . SER A 1 89 ? -15.891 -15.278 23.119 1.00 47.31 89 SER A N 1
ATOM 704 C CA . SER A 1 89 ? -14.953 -14.847 22.085 1.00 47.31 89 SER A CA 1
ATOM 705 C C . SER A 1 89 ? -14.360 -16.066 21.372 1.00 47.31 89 SER A C 1
ATOM 707 O O . SER A 1 89 ? -13.445 -16.720 21.865 1.00 47.31 89 SER A O 1
ATOM 709 N N . LYS A 1 90 ? -14.851 -16.380 20.168 1.00 50.88 90 LYS A N 1
ATOM 710 C CA . LYS A 1 90 ? -14.041 -17.159 19.221 1.00 50.88 90 LYS A CA 1
ATOM 711 C C . LYS A 1 90 ? -12.813 -16.307 18.887 1.00 50.88 90 LYS A C 1
ATOM 713 O O . LYS A 1 90 ? -12.978 -15.171 18.439 1.00 50.88 90 LYS A O 1
ATOM 718 N N . ARG A 1 91 ? -11.604 -16.824 19.150 1.00 54.03 91 ARG A N 1
ATOM 719 C CA . ARG A 1 91 ? -10.331 -16.235 18.692 1.00 54.03 91 ARG A CA 1
ATOM 720 C C . ARG A 1 91 ? -10.499 -15.890 17.208 1.00 54.03 91 ARG A C 1
ATOM 722 O O . ARG A 1 91 ? -10.678 -16.791 16.397 1.00 54.03 91 ARG A O 1
ATOM 729 N N . LYS A 1 92 ? -10.532 -14.597 16.871 1.00 66.88 92 LYS A N 1
ATOM 730 C CA . LYS A 1 92 ? -10.493 -14.162 15.471 1.00 66.88 92 LYS A CA 1
ATOM 731 C C . LYS A 1 92 ? -9.116 -14.532 14.939 1.00 66.88 92 LYS A C 1
ATOM 733 O O . LYS A 1 92 ? -8.121 -14.116 15.529 1.00 66.88 92 LYS A O 1
ATOM 738 N N . GLU A 1 93 ? -9.075 -15.316 13.871 1.00 70.88 93 GLU A N 1
ATOM 739 C CA . GLU A 1 93 ? -7.837 -15.553 13.134 1.00 70.88 93 GLU A CA 1
ATOM 740 C C . GLU A 1 93 ? -7.230 -14.205 12.703 1.00 70.88 93 GLU A C 1
ATOM 742 O O . GLU A 1 93 ? -7.978 -13.270 12.374 1.00 70.88 93 GLU A O 1
ATOM 747 N N . PRO A 1 94 ? -5.895 -14.058 12.767 1.00 78.19 94 PRO A N 1
ATOM 748 C CA . PRO A 1 94 ? -5.235 -12.827 12.361 1.00 78.19 94 PRO A CA 1
ATOM 749 C C . PRO A 1 94 ? -5.498 -12.568 10.875 1.00 78.19 94 PRO A C 1
ATOM 751 O O . PRO A 1 94 ? -5.454 -13.480 10.052 1.00 78.19 94 PRO A O 1
ATOM 754 N N . SER A 1 95 ? -5.778 -11.311 10.515 1.00 88.31 95 SER A N 1
ATOM 755 C CA . SER A 1 95 ? -5.958 -10.956 9.098 1.00 88.31 95 SER A CA 1
ATOM 756 C C . SER A 1 95 ? -4.686 -11.267 8.291 1.00 88.31 95 SER A C 1
ATOM 758 O O . SER A 1 95 ? -3.599 -11.173 8.861 1.00 88.31 95 SER A O 1
ATOM 760 N N . PRO A 1 96 ? -4.770 -11.552 6.978 1.00 89.88 96 PRO A N 1
ATOM 761 C CA . PRO A 1 96 ? -3.595 -11.835 6.146 1.00 89.88 96 PRO A CA 1
ATOM 762 C C . PRO A 1 96 ? -2.481 -10.786 6.272 1.00 89.88 96 PRO A C 1
ATOM 764 O O . PRO A 1 96 ? -1.310 -11.123 6.429 1.00 89.88 96 PRO A O 1
ATOM 767 N N . VAL A 1 97 ? -2.843 -9.498 6.305 1.00 90.75 97 VAL A N 1
ATOM 768 C CA . VAL A 1 97 ? -1.879 -8.405 6.532 1.00 90.75 97 VAL A CA 1
ATOM 769 C C . VAL A 1 97 ? -1.267 -8.463 7.933 1.00 90.75 97 VAL A C 1
ATOM 771 O O . VAL A 1 97 ? -0.093 -8.154 8.106 1.00 90.75 97 VAL A O 1
ATOM 774 N N . GLN A 1 98 ? -2.054 -8.834 8.942 1.00 89.88 98 GLN A N 1
ATOM 775 C CA . GLN A 1 98 ? -1.578 -8.945 10.317 1.00 89.88 98 GLN A CA 1
ATOM 776 C C . GLN A 1 98 ? -0.613 -10.123 10.482 1.00 89.88 98 GLN A C 1
ATOM 778 O O . GLN A 1 98 ? 0.444 -9.932 11.070 1.00 89.88 98 GLN A O 1
ATOM 783 N N . ALA A 1 99 ? -0.918 -11.280 9.892 1.00 92.31 99 ALA A N 1
ATOM 784 C CA . ALA A 1 99 ? -0.004 -12.418 9.848 1.00 92.31 99 ALA A CA 1
ATOM 785 C C . ALA A 1 99 ? 1.312 -12.053 9.135 1.00 92.31 99 ALA A C 1
ATOM 787 O O . ALA A 1 99 ? 2.396 -12.309 9.656 1.00 92.31 99 ALA A O 1
ATOM 788 N N . LEU A 1 100 ? 1.231 -11.360 7.990 1.00 92.31 100 LEU A N 1
ATOM 789 C CA . LEU A 1 100 ? 2.412 -10.887 7.262 1.00 92.31 100 LEU A CA 1
ATOM 790 C C . LEU A 1 100 ? 3.240 -9.880 8.080 1.00 92.31 100 LEU A C 1
ATOM 792 O O . LEU A 1 100 ? 4.469 -9.919 8.047 1.00 92.31 100 LEU A O 1
ATOM 796 N N . ALA A 1 101 ? 2.580 -8.990 8.824 1.00 92.31 101 ALA A N 1
ATOM 797 C CA . ALA A 1 101 ? 3.231 -7.998 9.674 1.00 92.31 101 ALA A CA 1
ATOM 798 C C . ALA A 1 101 ? 3.877 -8.609 10.927 1.00 92.31 101 ALA A C 1
ATOM 800 O O . ALA A 1 101 ? 4.894 -8.104 11.397 1.00 92.31 101 ALA A O 1
ATOM 801 N N . GLU A 1 102 ? 3.300 -9.680 11.469 1.00 92.38 102 GLU A N 1
ATOM 802 C CA . GLU A 1 102 ? 3.878 -10.449 12.576 1.00 92.38 102 GLU A CA 1
ATOM 803 C C . GLU A 1 102 ? 5.119 -11.228 12.121 1.00 92.38 102 GLU A C 1
ATOM 805 O O . GLU A 1 102 ? 6.121 -11.233 12.831 1.00 92.38 102 GLU A O 1
ATOM 810 N N . ALA A 1 103 ? 5.098 -11.785 10.907 1.00 93.56 103 ALA A N 1
ATOM 811 C CA . ALA A 1 103 ? 6.252 -12.454 10.306 1.00 93.56 103 ALA A CA 1
ATOM 812 C C . ALA A 1 103 ? 7.394 -11.496 9.908 1.00 93.56 103 ALA A C 1
ATOM 814 O O . ALA A 1 103 ? 8.531 -11.937 9.763 1.00 93.56 103 ALA A O 1
ATOM 815 N N . ASN A 1 104 ? 7.118 -10.194 9.740 1.00 93.44 104 ASN A N 1
ATOM 816 C CA . ASN A 1 104 ? 8.087 -9.199 9.257 1.00 93.44 104 ASN A CA 1
ATOM 817 C C . ASN A 1 104 ? 8.147 -7.954 10.167 1.00 93.44 104 ASN A C 1
ATOM 819 O O . ASN A 1 104 ? 7.611 -6.893 9.816 1.00 93.44 104 ASN A O 1
ATOM 823 N N . PRO A 1 105 ? 8.809 -8.045 11.340 1.00 91.62 105 PRO A N 1
ATOM 824 C CA . PRO A 1 105 ? 8.828 -6.972 12.335 1.00 91.62 105 PRO A CA 1
ATOM 825 C C . PRO A 1 105 ? 9.399 -5.638 11.831 1.00 91.62 105 PRO A C 1
ATOM 827 O O . PRO A 1 105 ? 8.916 -4.581 12.236 1.00 91.62 105 PRO A O 1
ATOM 830 N N . HIS A 1 106 ? 10.381 -5.666 10.922 1.00 90.81 106 HIS A N 1
ATOM 831 C CA . HIS A 1 106 ? 11.069 -4.481 10.383 1.00 90.81 106 HIS A CA 1
ATOM 832 C C . HIS A 1 106 ? 10.159 -3.554 9.570 1.00 90.81 106 HIS A C 1
ATOM 834 O O . HIS A 1 106 ? 10.378 -2.345 9.538 1.00 90.81 106 HIS A O 1
ATOM 840 N N . VAL A 1 107 ? 9.109 -4.097 8.951 1.00 92.62 107 VAL A N 1
ATOM 841 C CA . VAL A 1 107 ? 8.103 -3.339 8.181 1.00 92.62 107 VAL A CA 1
ATOM 842 C C . VAL A 1 107 ? 6.707 -3.400 8.802 1.00 92.62 107 VAL A C 1
ATOM 844 O O . VAL A 1 107 ? 5.741 -2.898 8.221 1.00 92.62 107 VAL A O 1
ATOM 847 N N . ARG A 1 108 ? 6.576 -3.963 10.010 1.00 90.81 108 ARG A N 1
ATOM 848 C CA . ARG A 1 108 ? 5.294 -4.180 10.698 1.00 90.81 108 ARG A CA 1
ATOM 849 C C . ARG A 1 108 ? 4.430 -2.923 10.751 1.00 90.81 108 ARG A C 1
ATOM 851 O O . ARG A 1 108 ? 3.243 -2.977 10.433 1.00 90.81 108 ARG A O 1
ATOM 858 N N . GLY A 1 109 ? 5.019 -1.789 11.135 1.00 89.12 109 GLY A N 1
ATOM 859 C CA . GLY A 1 109 ? 4.306 -0.512 11.227 1.00 89.12 109 GLY A CA 1
ATOM 860 C C . GLY A 1 109 ? 3.690 -0.089 9.891 1.00 89.12 109 GLY A C 1
ATOM 861 O O . GLY A 1 109 ? 2.522 0.299 9.846 1.00 89.12 109 GLY A O 1
ATOM 862 N N . LEU A 1 110 ? 4.437 -0.250 8.794 1.00 89.25 110 LEU A N 1
ATOM 863 C CA . LEU A 1 110 ? 3.978 0.076 7.443 1.00 89.25 110 LEU A CA 1
ATOM 864 C C . LEU A 1 110 ? 2.864 -0.866 6.984 1.00 89.25 110 LEU A C 1
ATOM 866 O O . LEU A 1 110 ? 1.827 -0.391 6.520 1.00 89.25 110 LEU A O 1
ATOM 870 N N . LEU A 1 111 ? 3.035 -2.177 7.173 1.00 90.94 111 LEU A N 1
ATOM 871 C CA . LEU A 1 111 ? 2.045 -3.186 6.789 1.00 90.94 111 LEU A CA 1
ATOM 872 C C . LEU A 1 111 ? 0.714 -2.984 7.525 1.00 90.94 111 LEU A C 1
ATOM 874 O O . LEU A 1 111 ? -0.340 -2.924 6.892 1.00 90.94 111 LEU A O 1
ATOM 878 N N . LEU A 1 112 ? 0.746 -2.784 8.847 1.00 90.94 112 LEU A N 1
ATOM 879 C CA . LEU A 1 112 ? -0.464 -2.523 9.635 1.00 90.94 112 LEU A CA 1
ATOM 880 C C . LEU A 1 112 ? -1.124 -1.193 9.252 1.00 90.94 112 LEU A C 1
ATOM 882 O O . LEU A 1 112 ? -2.353 -1.103 9.157 1.00 90.94 112 LEU A O 1
ATOM 886 N N . GLN A 1 113 ? -0.327 -0.152 9.003 1.00 86.81 113 GLN A N 1
ATOM 887 C CA . GLN A 1 113 ? -0.844 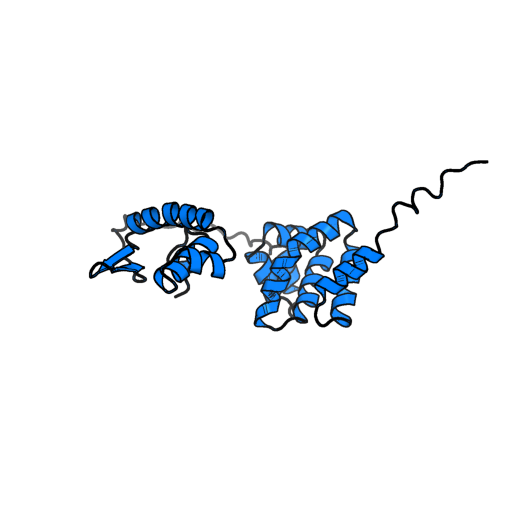1.149 8.597 1.00 86.81 113 GLN A CA 1
ATOM 888 C C . GLN A 1 113 ? -1.527 1.086 7.229 1.00 86.81 113 GLN A C 1
ATOM 890 O O . GLN A 1 113 ? -2.617 1.646 7.071 1.00 86.81 113 GLN A O 1
ATOM 895 N N . VAL A 1 114 ? -0.934 0.384 6.261 1.00 85.81 114 VAL A N 1
ATOM 896 C CA . VAL A 1 114 ? -1.527 0.196 4.934 1.00 85.81 114 VAL A CA 1
ATOM 897 C C . VAL A 1 114 ? -2.748 -0.722 4.998 1.00 85.81 114 VAL A C 1
ATOM 899 O O . VAL A 1 114 ? -3.775 -0.391 4.412 1.00 85.81 114 VAL A O 1
ATOM 902 N N . GLY A 1 115 ? -2.709 -1.786 5.806 1.00 85.88 115 GLY A N 1
ATOM 903 C CA . GLY A 1 115 ? -3.850 -2.672 6.046 1.00 85.88 115 GLY A CA 1
ATOM 904 C C . GLY A 1 115 ? -5.062 -1.948 6.632 1.00 85.88 115 GLY A C 1
ATOM 905 O O . GLY A 1 115 ? -6.199 -2.258 6.283 1.00 85.88 115 GLY A O 1
ATOM 906 N N . LYS A 1 116 ? -4.830 -0.936 7.477 1.00 85.69 116 LYS A N 1
ATOM 907 C CA . LYS A 1 116 ? -5.889 -0.090 8.046 1.00 85.69 116 LYS A CA 1
ATOM 908 C C . LYS A 1 116 ? -6.387 0.986 7.077 1.00 85.69 116 LYS A C 1
ATOM 910 O O . LYS A 1 116 ? -7.567 1.325 7.106 1.00 85.69 116 LYS A O 1
ATOM 915 N N . ARG A 1 117 ? -5.499 1.582 6.273 1.00 80.50 117 ARG A N 1
ATOM 916 C CA . ARG A 1 117 ? -5.827 2.734 5.408 1.00 80.50 117 ARG A CA 1
ATOM 917 C C . ARG A 1 117 ? -6.332 2.337 4.019 1.00 80.50 117 ARG A C 1
ATOM 919 O O . ARG A 1 117 ? -7.179 3.041 3.482 1.00 80.50 117 ARG A O 1
ATOM 926 N N . LEU A 1 118 ? -5.854 1.224 3.468 1.00 87.88 118 LEU A N 1
ATOM 927 C CA . LEU A 1 118 ? -6.243 0.673 2.167 1.00 87.88 118 LEU A CA 1
ATOM 928 C C . LEU A 1 118 ? -6.565 -0.831 2.268 1.00 87.88 118 LEU A C 1
ATOM 930 O O . LEU A 1 118 ? -5.957 -1.644 1.571 1.00 87.88 118 LEU A O 1
ATOM 934 N N . PRO A 1 119 ? -7.548 -1.240 3.093 1.00 87.75 119 PRO A N 1
ATOM 935 C CA . PRO A 1 119 ? -7.862 -2.658 3.279 1.00 87.75 119 PRO A CA 1
ATOM 936 C C . PRO A 1 119 ? -8.258 -3.362 1.972 1.00 87.75 119 PRO A C 1
ATOM 938 O O . PRO A 1 119 ? -7.939 -4.532 1.793 1.00 87.75 119 PRO A O 1
ATOM 941 N N . LYS A 1 120 ? -8.902 -2.650 1.036 1.00 89.62 120 LYS A N 1
ATOM 942 C CA . LYS A 1 120 ? -9.341 -3.197 -0.261 1.00 89.62 120 LYS A CA 1
ATOM 943 C C . LYS A 1 120 ? -8.192 -3.578 -1.200 1.00 89.62 120 LYS A C 1
ATOM 945 O O . LYS A 1 120 ? -8.388 -4.426 -2.061 1.00 89.62 120 LYS A O 1
ATOM 950 N N . GLU A 1 121 ? -7.022 -2.970 -1.028 1.00 87.44 121 GLU A N 1
ATOM 951 C CA . GLU A 1 121 ? -5.831 -3.268 -1.830 1.00 87.44 121 GLU A CA 1
ATOM 952 C C . GLU A 1 121 ? -4.882 -4.192 -1.061 1.00 87.44 121 GLU A C 1
ATOM 954 O O . GLU A 1 121 ? -4.423 -5.204 -1.586 1.00 87.44 121 GLU A O 1
ATOM 959 N N . ALA A 1 122 ? -4.655 -3.880 0.218 1.00 86.56 122 ALA A N 1
ATOM 960 C CA . ALA A 1 122 ? -3.692 -4.563 1.068 1.00 86.56 122 ALA A CA 1
ATOM 961 C C . ALA A 1 122 ? -4.120 -5.982 1.458 1.00 86.56 122 ALA A C 1
ATOM 963 O O . ALA A 1 122 ? -3.284 -6.877 1.456 1.00 86.56 122 ALA A O 1
ATOM 964 N N . GLN A 1 123 ? -5.401 -6.207 1.786 1.00 91.31 123 GLN A N 1
ATOM 965 C CA . GLN A 1 123 ? -5.862 -7.535 2.213 1.00 91.31 123 GLN A CA 1
ATOM 966 C C . GLN A 1 123 ? -5.812 -8.555 1.066 1.00 91.31 123 GLN A C 1
ATOM 968 O O . GLN A 1 123 ? -5.261 -9.632 1.284 1.00 91.31 123 GLN A O 1
ATOM 973 N N . PRO A 1 124 ? -6.288 -8.242 -0.160 1.00 91.00 124 PRO A N 1
ATOM 974 C CA . PRO A 1 124 ? -6.131 -9.158 -1.284 1.00 91.00 124 PRO A CA 1
ATOM 975 C C . PRO A 1 124 ? -4.668 -9.412 -1.637 1.00 91.00 124 PRO A C 1
ATOM 977 O O . PRO A 1 124 ? -4.307 -10.562 -1.837 1.00 91.00 124 PRO A O 1
ATOM 980 N N . LEU A 1 125 ? -3.821 -8.372 -1.657 1.00 89.75 125 LEU A N 1
ATOM 981 C CA . LEU A 1 125 ? -2.390 -8.551 -1.917 1.00 89.75 125 LEU A CA 1
ATOM 982 C C . LEU A 1 125 ? -1.727 -9.438 -0.862 1.00 89.75 125 LEU A C 1
ATOM 984 O O . LEU A 1 125 ? -1.016 -10.359 -1.226 1.00 89.75 125 LEU A O 1
ATOM 988 N N . ALA A 1 126 ? -1.989 -9.219 0.426 1.00 92.25 126 ALA A N 1
ATOM 989 C CA . ALA A 1 126 ? -1.439 -10.065 1.483 1.00 92.25 126 ALA A CA 1
ATOM 990 C C . ALA A 1 126 ? -1.912 -11.523 1.387 1.00 92.25 126 ALA A C 1
ATOM 992 O O . ALA A 1 126 ? -1.169 -12.424 1.758 1.00 92.25 126 ALA A O 1
ATOM 993 N N . ALA A 1 127 ? -3.140 -11.754 0.915 1.00 91.12 127 ALA A N 1
ATOM 994 C CA . ALA A 1 127 ? -3.699 -13.093 0.781 1.00 91.12 127 ALA A CA 1
ATOM 995 C C . ALA A 1 127 ? -3.179 -13.838 -0.459 1.00 91.12 127 ALA A C 1
ATOM 997 O O . ALA A 1 127 ? -2.902 -15.028 -0.368 1.00 91.12 127 ALA A O 1
ATOM 998 N N . SER A 1 128 ? -3.062 -13.163 -1.610 1.00 87.94 128 SER A N 1
ATOM 999 C CA . SER A 1 128 ? -2.705 -13.812 -2.880 1.00 87.94 128 SER A CA 1
ATOM 1000 C C . SER A 1 128 ? -1.234 -13.655 -3.266 1.00 87.94 128 SER A C 1
ATOM 1002 O O . SER A 1 128 ? -0.661 -14.564 -3.857 1.00 87.94 128 SER A O 1
ATOM 1004 N N . HIS A 1 129 ? -0.617 -12.517 -2.942 1.00 93.06 129 HIS A N 1
ATOM 1005 C CA . HIS A 1 129 ? 0.760 -12.163 -3.309 1.00 93.06 129 HIS A CA 1
ATOM 1006 C C . HIS A 1 129 ? 1.489 -11.477 -2.133 1.00 93.06 129 HIS A C 1
ATOM 1008 O O . HIS A 1 129 ? 1.849 -10.296 -2.220 1.00 93.06 129 HIS A O 1
ATOM 1014 N N . PRO A 1 130 ? 1.682 -12.177 -0.996 1.00 91.81 130 PRO A N 1
ATOM 1015 C CA . PRO A 1 130 ? 2.264 -11.586 0.210 1.00 91.81 130 PRO A CA 1
ATOM 1016 C C . PRO A 1 130 ? 3.668 -11.011 -0.016 1.00 91.81 130 PRO A C 1
ATOM 1018 O O . PRO A 1 130 ? 4.000 -9.976 0.568 1.00 91.81 130 PRO A O 1
ATOM 1021 N N . GLY A 1 131 ? 4.469 -11.632 -0.887 1.00 91.50 131 GLY A N 1
ATOM 1022 C CA . GLY A 1 131 ? 5.805 -11.152 -1.234 1.00 91.50 131 GLY A CA 1
ATOM 1023 C C . GLY A 1 131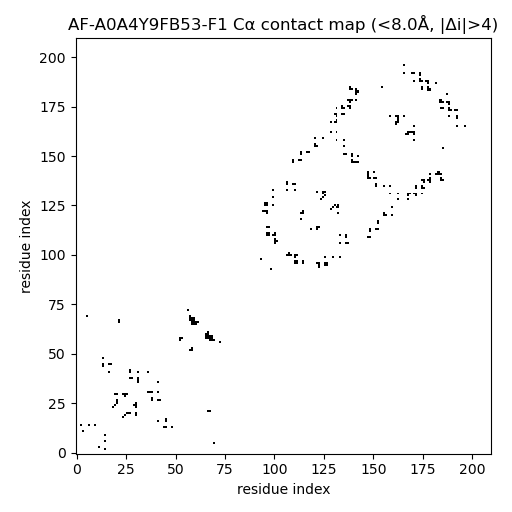 ? 5.777 -9.786 -1.924 1.00 91.50 131 GLY A C 1
ATOM 1024 O O . GLY A 1 131 ? 6.530 -8.899 -1.530 1.00 91.50 131 GLY A O 1
ATOM 1025 N N . VAL A 1 132 ? 4.840 -9.545 -2.848 1.00 94.31 132 VAL A N 1
ATOM 1026 C CA . VAL A 1 132 ? 4.646 -8.231 -3.496 1.00 94.31 132 VAL A CA 1
ATOM 1027 C C . VAL A 1 132 ? 4.391 -7.135 -2.462 1.00 94.31 132 VAL A C 1
ATOM 1029 O O . VAL A 1 132 ? 5.014 -6.071 -2.504 1.00 94.31 132 VAL A O 1
ATOM 1032 N N . LEU A 1 133 ? 3.487 -7.386 -1.510 1.00 94.88 133 LEU A N 1
ATOM 1033 C CA . LEU A 1 133 ? 3.162 -6.412 -0.468 1.00 94.88 133 LEU A CA 1
ATOM 1034 C C . LEU A 1 133 ? 4.354 -6.156 0.465 1.00 94.88 133 LEU A C 1
ATOM 1036 O O . LEU A 1 133 ? 4.605 -5.008 0.838 1.00 94.88 133 LEU A O 1
ATOM 1040 N N . LEU A 1 134 ? 5.098 -7.207 0.813 1.00 95.25 134 LEU A N 1
ATOM 1041 C CA . LEU A 1 134 ? 6.318 -7.107 1.609 1.00 95.25 134 LEU A CA 1
ATOM 1042 C C . LEU A 1 134 ? 7.388 -6.276 0.888 1.00 95.25 134 LEU A C 1
ATOM 1044 O O . LEU A 1 134 ? 7.882 -5.306 1.458 1.00 95.25 134 LEU A O 1
ATOM 1048 N N . ARG A 1 135 ? 7.700 -6.590 -0.376 1.00 94.81 135 ARG A N 1
ATOM 1049 C CA . ARG A 1 135 ? 8.712 -5.862 -1.161 1.00 94.81 135 ARG A CA 1
ATOM 1050 C C . ARG A 1 135 ? 8.319 -4.412 -1.405 1.00 94.81 135 ARG A C 1
ATOM 1052 O O . ARG A 1 135 ? 9.178 -3.538 -1.340 1.00 94.81 135 ARG A O 1
ATOM 1059 N N . ALA A 1 136 ? 7.032 -4.121 -1.584 1.00 92.12 136 ALA A N 1
ATOM 1060 C CA . ALA A 1 136 ? 6.552 -2.744 -1.635 1.00 92.12 136 ALA A CA 1
ATOM 1061 C C . ALA A 1 136 ? 6.782 -2.014 -0.299 1.00 92.12 136 ALA A C 1
ATOM 1063 O O . ALA A 1 136 ? 7.240 -0.870 -0.285 1.00 92.12 136 ALA A O 1
ATOM 1064 N N . ALA A 1 137 ? 6.504 -2.663 0.835 1.00 92.00 137 ALA A N 1
ATOM 1065 C CA . ALA A 1 137 ? 6.743 -2.073 2.150 1.00 92.00 137 ALA A CA 1
ATOM 1066 C C . ALA A 1 137 ? 8.239 -1.841 2.429 1.00 92.00 137 ALA A C 1
ATOM 1068 O O . ALA A 1 137 ? 8.598 -0.803 2.981 1.00 92.00 137 ALA A O 1
ATOM 1069 N N . GLU A 1 138 ? 9.113 -2.755 2.007 1.00 92.94 138 GLU A N 1
ATOM 1070 C CA . GLU A 1 138 ? 10.569 -2.603 2.111 1.00 92.94 138 GLU A CA 1
ATOM 1071 C C . GLU A 1 138 ? 11.094 -1.486 1.208 1.00 92.94 138 GLU A C 1
ATOM 1073 O O . GLU A 1 138 ? 11.850 -0.632 1.663 1.00 92.94 138 GLU A O 1
ATOM 1078 N N . ALA A 1 139 ? 10.624 -1.413 -0.038 1.00 91.25 139 ALA A N 1
ATOM 1079 C CA . ALA A 1 139 ? 10.941 -0.317 -0.948 1.00 91.25 139 ALA A CA 1
ATOM 1080 C C . ALA A 1 139 ? 10.508 1.045 -0.373 1.00 91.25 139 ALA A C 1
ATOM 1082 O O . ALA A 1 139 ? 11.176 2.060 -0.566 1.00 91.25 139 ALA A O 1
ATOM 1083 N N . ALA A 1 140 ? 9.416 1.085 0.395 1.0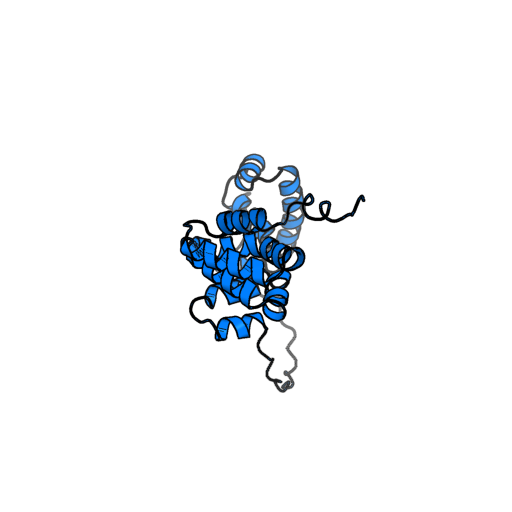0 87.94 140 ALA A N 1
ATOM 1084 C CA . ALA A 1 140 ? 8.974 2.305 1.056 1.00 87.94 140 ALA A CA 1
ATOM 1085 C C . ALA A 1 140 ? 9.921 2.770 2.180 1.00 87.94 140 ALA A C 1
ATOM 1087 O O . ALA A 1 140 ? 9.899 3.954 2.516 1.00 87.94 140 ALA A O 1
ATOM 1088 N N . LEU A 1 141 ? 10.776 1.901 2.740 1.00 88.94 141 LEU A N 1
ATOM 1089 C CA . LEU A 1 141 ? 11.747 2.278 3.781 1.00 88.94 141 LEU A CA 1
ATOM 1090 C C . LEU A 1 141 ? 12.837 3.231 3.278 1.00 88.94 141 LEU A C 1
ATOM 1092 O O . LEU A 1 141 ? 13.356 4.011 4.080 1.00 88.94 141 LEU A O 1
ATOM 1096 N N . ALA A 1 142 ? 13.137 3.212 1.975 1.00 87.56 142 ALA A N 1
ATOM 1097 C CA . ALA A 1 142 ? 14.097 4.122 1.349 1.00 87.56 142 ALA A CA 1
ATOM 1098 C C . ALA A 1 142 ? 13.650 5.596 1.405 1.00 87.56 142 ALA A C 1
ATOM 1100 O O . ALA A 1 142 ? 14.471 6.504 1.291 1.00 87.56 142 ALA A O 1
ATOM 1101 N N . TYR A 1 143 ? 12.353 5.850 1.612 1.00 78.06 143 TYR A N 1
ATOM 1102 C CA . TYR A 1 143 ? 11.828 7.202 1.769 1.00 78.06 143 TYR A CA 1
ATOM 1103 C C . TYR A 1 143 ? 12.062 7.738 3.192 1.00 78.06 143 TYR A C 1
ATOM 1105 O O . TYR A 1 143 ? 12.134 6.961 4.154 1.00 78.06 143 TYR A O 1
ATOM 1113 N N . PRO A 1 144 ? 12.111 9.076 3.364 1.00 81.12 144 PRO A N 1
ATOM 1114 C CA . PRO A 1 144 ? 12.159 9.696 4.685 1.00 81.12 144 PRO A CA 1
ATOM 1115 C C . PRO A 1 144 ? 11.012 9.203 5.567 1.00 81.12 144 PRO A C 1
ATOM 1117 O O . PRO A 1 144 ? 9.898 9.023 5.074 1.00 81.12 144 PRO A O 1
ATOM 1120 N N . GLU A 1 145 ? 11.260 9.028 6.866 1.00 75.62 145 GLU A N 1
ATOM 1121 C CA . GLU A 1 145 ? 10.337 8.380 7.809 1.00 75.62 145 GLU A CA 1
ATOM 1122 C C . GLU A 1 145 ? 8.900 8.924 7.745 1.00 75.62 145 GLU A C 1
ATOM 1124 O O . GLU A 1 145 ? 7.952 8.151 7.600 1.00 75.62 145 GLU A O 1
ATOM 1129 N N . GLY A 1 146 ? 8.737 10.251 7.707 1.00 76.81 146 GLY A N 1
ATOM 1130 C CA . GLY A 1 146 ? 7.426 10.905 7.593 1.00 76.81 146 GLY A CA 1
ATOM 1131 C C . GLY A 1 146 ? 6.696 10.690 6.258 1.00 76.81 146 GLY A C 1
ATOM 1132 O O . GLY A 1 146 ? 5.513 11.009 6.146 1.00 76.81 146 GLY A O 1
ATOM 1133 N N . ARG A 1 147 ? 7.368 10.147 5.235 1.00 74.00 147 ARG A N 1
ATOM 1134 C CA . ARG A 1 147 ? 6.804 9.903 3.897 1.00 74.00 147 ARG A CA 1
ATOM 1135 C C . ARG A 1 147 ? 6.579 8.429 3.581 1.00 74.00 147 ARG A C 1
ATOM 1137 O O . ARG A 1 147 ? 5.727 8.157 2.745 1.00 74.00 147 ARG A O 1
ATOM 1144 N N . ARG A 1 148 ? 7.258 7.488 4.249 1.00 84.81 148 ARG A N 1
ATOM 1145 C CA . ARG A 1 148 ? 7.236 6.039 3.935 1.00 84.81 148 ARG A CA 1
ATOM 1146 C C . ARG A 1 148 ? 5.829 5.481 3.721 1.00 84.81 148 ARG A C 1
ATOM 1148 O O . ARG A 1 148 ? 5.518 4.930 2.670 1.00 84.81 148 ARG A O 1
ATOM 1155 N N . ALA A 1 149 ? 4.950 5.674 4.704 1.00 76.62 149 ALA A N 1
ATOM 1156 C CA . ALA A 1 149 ? 3.589 5.154 4.637 1.00 76.62 149 ALA A CA 1
ATOM 1157 C C . ALA A 1 149 ? 2.744 5.851 3.564 1.00 76.62 149 ALA A C 1
ATOM 1159 O O . ALA A 1 149 ? 1.963 5.193 2.886 1.00 76.62 149 ALA A O 1
ATOM 1160 N N . SER A 1 150 ? 2.890 7.168 3.396 1.00 75.56 150 SER A N 1
ATOM 1161 C CA . SER A 1 150 ? 2.183 7.922 2.352 1.00 75.56 150 SER A CA 1
ATOM 1162 C C . SER A 1 150 ? 2.596 7.455 0.961 1.00 75.56 150 SER A C 1
ATOM 1164 O O . SER A 1 150 ? 1.744 7.256 0.103 1.00 75.56 150 SER A O 1
ATOM 1166 N N . ALA A 1 151 ? 3.890 7.216 0.777 1.00 77.88 151 ALA A N 1
ATOM 1167 C CA . ALA A 1 151 ? 4.464 6.704 -0.449 1.00 77.88 151 ALA A CA 1
ATOM 1168 C C . ALA A 1 151 ? 3.871 5.319 -0.777 1.00 77.88 151 ALA A C 1
ATOM 1170 O O . ALA A 1 151 ? 3.207 5.150 -1.797 1.00 77.88 151 ALA A O 1
ATOM 1171 N N . LEU A 1 152 ? 3.955 4.374 0.168 1.00 82.94 152 LEU A N 1
ATOM 1172 C CA . LEU A 1 152 ? 3.371 3.035 0.026 1.00 82.94 152 LEU A CA 1
ATOM 1173 C C . LEU A 1 152 ? 1.865 3.063 -0.295 1.00 82.94 152 LEU A C 1
ATOM 1175 O O . LEU A 1 152 ? 1.398 2.300 -1.136 1.00 82.94 152 LEU A O 1
ATOM 1179 N N . ILE A 1 153 ? 1.102 3.947 0.355 1.00 82.38 153 ILE A N 1
ATOM 1180 C CA . ILE A 1 153 ? -0.343 4.109 0.123 1.00 82.38 153 ILE A CA 1
ATOM 1181 C C . ILE A 1 153 ? -0.632 4.579 -1.302 1.00 82.38 153 ILE A C 1
ATOM 1183 O O . ILE A 1 153 ? -1.569 4.081 -1.919 1.00 82.38 153 ILE A O 1
ATOM 1187 N N . LEU A 1 154 ? 0.150 5.527 -1.821 1.00 79.56 154 LEU A N 1
ATOM 1188 C CA . LEU A 1 154 ? -0.046 6.058 -3.171 1.00 79.56 154 LEU A CA 1
ATOM 1189 C C . LEU A 1 154 ? 0.184 4.990 -4.242 1.00 79.56 154 LEU A C 1
ATOM 1191 O O . LEU A 1 154 ? -0.519 4.977 -5.249 1.00 79.56 154 LEU A O 1
ATOM 1195 N N . TRP A 1 155 ? 1.130 4.079 -4.018 1.00 84.69 155 TRP A N 1
ATOM 1196 C CA . TRP A 1 155 ? 1.521 3.095 -5.027 1.00 84.69 155 TRP A CA 1
ATOM 1197 C C . TRP A 1 155 ? 0.810 1.760 -4.925 1.00 84.69 155 TRP A C 1
ATOM 1199 O O . TRP A 1 155 ? 0.749 1.045 -5.919 1.00 84.69 155 TRP A O 1
ATOM 1209 N N . LEU A 1 156 ? 0.256 1.406 -3.765 1.00 87.38 156 LEU A N 1
ATOM 1210 C CA . LEU A 1 156 ? -0.388 0.107 -3.563 1.00 87.38 156 LEU A CA 1
ATOM 1211 C C . LEU A 1 156 ? -1.423 -0.266 -4.644 1.00 87.38 156 LEU A C 1
ATOM 1213 O O . LEU A 1 156 ? -1.410 -1.420 -5.078 1.00 87.38 156 LEU A O 1
ATOM 1217 N N . PRO A 1 157 ? -2.287 0.659 -5.119 1.00 85.56 157 PRO A N 1
ATOM 1218 C CA . PRO A 1 157 ? -3.208 0.365 -6.217 1.00 85.56 157 PRO A CA 1
ATOM 1219 C C . PRO A 1 157 ? -2.486 0.003 -7.523 1.00 85.56 157 PRO A C 1
ATOM 1221 O O . PRO A 1 157 ? -2.884 -0.937 -8.210 1.00 85.56 157 PRO A O 1
ATOM 1224 N N . GLU A 1 158 ? -1.407 0.718 -7.852 1.00 85.00 158 GLU A N 1
ATOM 1225 C CA . GLU A 1 158 ? -0.606 0.484 -9.059 1.00 85.00 158 GLU A CA 1
ATOM 1226 C C . GLU A 1 158 ? 0.193 -0.822 -8.946 1.00 85.00 158 GLU A C 1
ATOM 1228 O O . GLU A 1 158 ? 0.159 -1.640 -9.859 1.00 85.00 158 GLU A O 1
ATOM 1233 N N . VAL A 1 159 ? 0.804 -1.090 -7.789 1.00 87.88 159 VAL A N 1
ATOM 1234 C CA . VAL A 1 159 ? 1.504 -2.351 -7.495 1.00 87.88 159 VAL A CA 1
ATOM 1235 C C . VAL A 1 159 ? 0.564 -3.550 -7.617 1.00 87.88 159 VAL A C 1
ATOM 1237 O O . VAL A 1 159 ? 0.925 -4.565 -8.211 1.00 87.88 159 VAL A O 1
ATOM 1240 N N . ARG A 1 160 ? -0.673 -3.440 -7.116 1.00 87.19 160 ARG A N 1
ATOM 1241 C CA . ARG A 1 160 ? -1.681 -4.491 -7.300 1.00 87.19 160 ARG A CA 1
ATOM 1242 C C . ARG A 1 160 ? -2.053 -4.671 -8.769 1.00 87.19 160 ARG A C 1
ATOM 1244 O O . ARG A 1 160 ? -2.247 -5.804 -9.206 1.00 87.19 160 ARG A O 1
ATOM 1251 N N . ALA A 1 161 ? -2.181 -3.582 -9.522 1.00 87.50 161 ALA A N 1
ATOM 1252 C CA . ALA A 1 161 ? -2.446 -3.656 -10.953 1.00 87.50 161 ALA A CA 1
ATO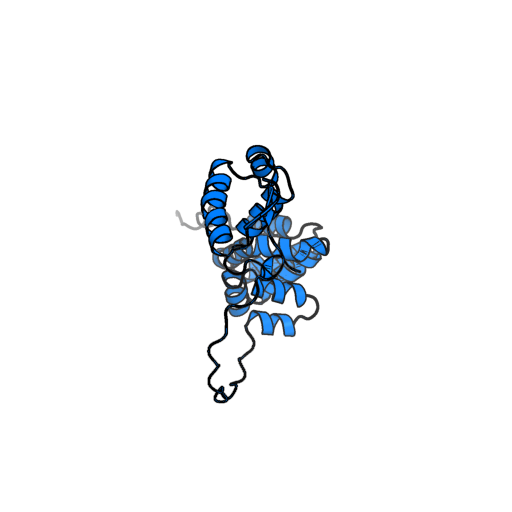M 1253 C C . ALA A 1 161 ? -1.287 -4.337 -11.700 1.00 87.50 161 ALA A C 1
ATOM 1255 O O . ALA A 1 161 ? -1.535 -5.191 -12.550 1.00 87.50 161 ALA A O 1
ATOM 1256 N N . TRP A 1 162 ? -0.034 -4.045 -11.342 1.00 87.94 162 TRP A N 1
ATOM 1257 C CA . TRP A 1 162 ? 1.131 -4.727 -11.902 1.00 87.94 162 TRP A CA 1
ATOM 1258 C C . TRP A 1 162 ? 1.138 -6.211 -11.561 1.00 87.94 162 TRP A C 1
ATOM 1260 O O . TRP A 1 162 ? 1.281 -7.018 -12.467 1.00 87.94 162 TRP A O 1
ATOM 1270 N N . ALA A 1 163 ? 0.887 -6.589 -10.304 1.00 89.12 163 ALA A N 1
ATOM 1271 C CA . ALA A 1 163 ? 0.867 -7.998 -9.907 1.00 89.12 163 ALA A CA 1
ATOM 1272 C C . ALA A 1 163 ? -0.172 -8.809 -10.703 1.00 89.12 163 ALA A C 1
ATOM 1274 O O . ALA A 1 163 ? 0.074 -9.959 -11.052 1.00 89.12 163 ALA A O 1
ATOM 1275 N N . LYS A 1 164 ? -1.310 -8.189 -11.047 1.00 85.62 164 LYS A N 1
ATOM 1276 C CA . LYS A 1 164 ? -2.346 -8.805 -11.888 1.00 85.62 164 LYS A CA 1
ATOM 1277 C C . LYS A 1 164 ? -1.990 -8.883 -13.372 1.00 85.62 164 LYS A C 1
ATOM 1279 O O . LYS A 1 164 ? -2.480 -9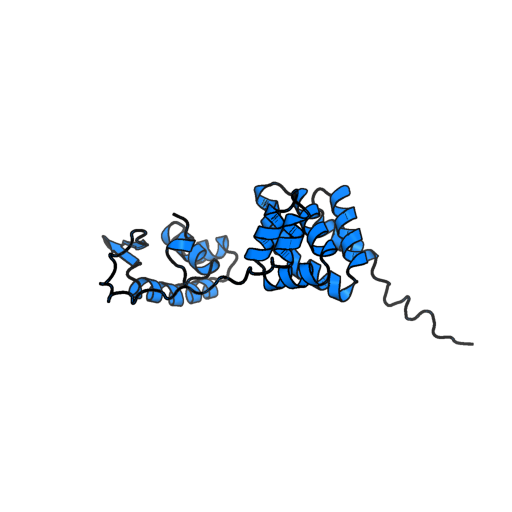.777 -14.045 1.00 85.62 164 LYS A O 1
ATOM 1284 N N . THR A 1 165 ? -1.237 -7.916 -13.894 1.00 85.56 165 THR A N 1
ATOM 1285 C CA . THR A 1 165 ? -1.013 -7.763 -15.346 1.00 85.56 165 THR A CA 1
ATOM 1286 C C . THR A 1 165 ? 0.333 -8.298 -15.815 1.00 85.56 165 THR A C 1
ATOM 1288 O O . THR A 1 165 ? 0.434 -8.747 -16.947 1.00 85.56 165 THR A O 1
ATOM 1291 N N . LEU A 1 166 ? 1.353 -8.242 -14.962 1.00 84.69 166 LEU A N 1
ATOM 1292 C CA . LEU A 1 166 ? 2.740 -8.613 -15.259 1.00 84.69 166 LEU A CA 1
ATOM 1293 C C . LEU A 1 166 ? 3.202 -9.844 -14.467 1.00 84.69 166 LEU A C 1
ATOM 1295 O O . LEU A 1 166 ? 4.302 -10.334 -14.692 1.00 84.69 166 LEU A O 1
ATOM 1299 N N . GLY A 1 167 ? 2.379 -10.329 -13.533 1.00 88.56 167 GLY A N 1
ATOM 1300 C CA . GLY A 1 167 ? 2.725 -11.421 -12.628 1.00 88.56 167 GLY A CA 1
ATOM 1301 C C . GLY A 1 167 ? 3.396 -10.942 -11.339 1.00 88.56 167 GLY A C 1
ATOM 1302 O O . GLY A 1 167 ? 4.106 -9.937 -11.302 1.00 88.56 167 GLY A O 1
ATOM 1303 N N . ALA A 1 168 ? 3.147 -11.666 -10.247 1.00 89.06 168 ALA A N 1
ATOM 1304 C CA . ALA A 1 168 ? 3.641 -11.305 -8.919 1.00 89.06 168 ALA A CA 1
ATOM 1305 C C . ALA A 1 168 ? 5.172 -11.378 -8.816 1.00 89.06 168 ALA A C 1
ATOM 1307 O O . ALA A 1 168 ? 5.779 -10.468 -8.261 1.00 89.06 168 ALA A O 1
ATOM 1308 N N . GLU A 1 169 ? 5.798 -12.400 -9.403 1.00 89.38 169 GLU A N 1
ATOM 1309 C CA . GLU A 1 169 ? 7.251 -12.616 -9.328 1.00 89.38 169 GLU A CA 1
ATOM 1310 C C . GLU A 1 169 ? 8.048 -11.471 -9.967 1.00 89.38 169 GLU A C 1
ATOM 1312 O O . GLU A 1 169 ? 8.960 -10.926 -9.345 1.00 89.38 169 GLU A O 1
ATOM 1317 N N . ALA A 1 170 ? 7.651 -11.033 -11.167 1.00 89.62 170 ALA A N 1
ATOM 1318 C CA . ALA A 1 170 ? 8.292 -9.913 -11.855 1.00 89.62 170 ALA A CA 1
ATOM 1319 C C . ALA A 1 170 ? 8.200 -8.612 -11.039 1.00 89.62 170 ALA A C 1
ATOM 1321 O O . ALA A 1 170 ? 9.151 -7.832 -10.969 1.00 89.62 170 ALA A O 1
ATOM 1322 N N . VAL A 1 171 ? 7.057 -8.384 -10.386 1.00 90.50 171 VAL A N 1
ATOM 1323 C CA . VAL A 1 171 ? 6.830 -7.208 -9.537 1.00 90.50 171 VAL A CA 1
ATOM 1324 C C . VAL A 1 171 ? 7.635 -7.282 -8.244 1.00 90.50 171 VAL A C 1
ATOM 1326 O O . VAL A 1 171 ? 8.196 -6.270 -7.825 1.00 90.50 171 VAL A O 1
ATOM 1329 N N . GLU A 1 172 ? 7.730 -8.457 -7.622 1.00 93.44 172 GLU A N 1
ATOM 1330 C CA . GLU A 1 172 ? 8.571 -8.668 -6.443 1.00 93.44 172 GLU A CA 1
ATOM 1331 C C . GLU A 1 172 ? 10.038 -8.378 -6.731 1.00 93.44 172 GLU A C 1
ATOM 1333 O O . GLU A 1 172 ? 10.668 -7.639 -5.970 1.00 93.44 172 GLU A O 1
ATOM 1338 N N . GLU A 1 173 ? 10.565 -8.917 -7.829 1.00 91.38 173 GLU A N 1
ATOM 1339 C CA . GLU A 1 173 ? 11.967 -8.734 -8.188 1.00 91.38 173 GLU A CA 1
ATOM 1340 C C . GLU A 1 173 ? 12.253 -7.275 -8.561 1.00 91.38 173 GLU A C 1
ATOM 1342 O O . GLU A 1 173 ? 13.213 -6.689 -8.065 1.00 91.38 173 GLU A O 1
ATOM 1347 N N . ALA A 1 174 ? 11.361 -6.623 -9.316 1.00 91.25 174 ALA A N 1
ATOM 1348 C CA . ALA A 1 174 ? 11.500 -5.205 -9.639 1.00 91.25 174 ALA A CA 1
ATOM 1349 C C . ALA A 1 174 ? 11.489 -4.302 -8.391 1.00 91.25 174 ALA A C 1
ATOM 1351 O O . ALA A 1 174 ? 12.271 -3.355 -8.307 1.00 91.25 174 ALA A O 1
ATOM 1352 N N . LEU A 1 175 ? 10.621 -4.578 -7.410 1.00 92.19 175 LEU A N 1
ATOM 1353 C CA . LEU A 1 175 ? 10.564 -3.817 -6.156 1.00 92.19 175 LEU A CA 1
ATOM 1354 C C . LEU A 1 175 ? 11.787 -4.076 -5.272 1.00 92.19 175 LEU A C 1
ATOM 1356 O O . LEU A 1 175 ? 12.329 -3.135 -4.688 1.00 92.19 175 LEU A O 1
ATOM 1360 N N . ARG A 1 176 ? 12.241 -5.332 -5.196 1.00 92.31 176 ARG A N 1
ATOM 1361 C CA . ARG A 1 176 ? 13.460 -5.713 -4.475 1.00 92.31 176 ARG A CA 1
ATOM 1362 C C . ARG A 1 176 ? 14.678 -5.007 -5.059 1.00 92.31 176 ARG A C 1
ATOM 1364 O O . ARG A 1 176 ? 15.472 -4.441 -4.312 1.00 92.31 176 ARG A O 1
ATOM 1371 N N . GLU A 1 177 ? 14.811 -5.019 -6.378 1.00 89.19 177 GLU A N 1
ATOM 1372 C CA . GLU A 1 177 ? 15.948 -4.416 -7.059 1.00 89.19 177 GLU A CA 1
ATOM 1373 C C . GLU A 1 177 ? 15.922 -2.890 -6.949 1.00 89.19 177 GLU A C 1
ATOM 1375 O O . GLU A 1 177 ? 16.929 -2.250 -6.638 1.00 89.19 177 GLU A O 1
ATOM 1380 N N . ALA A 1 178 ? 14.742 -2.288 -7.070 1.00 88.69 178 ALA A N 1
ATOM 1381 C CA . ALA A 1 178 ? 14.593 -0.858 -6.876 1.00 88.69 178 ALA A CA 1
ATOM 1382 C C . ALA A 1 178 ? 14.945 -0.388 -5.458 1.00 88.69 178 ALA A C 1
ATOM 1384 O O . ALA A 1 178 ? 15.524 0.688 -5.301 1.00 88.69 178 ALA A O 1
ATOM 1385 N N . ALA A 1 179 ? 14.636 -1.189 -4.435 1.00 87.50 179 ALA A N 1
ATOM 1386 C CA . ALA A 1 179 ? 14.983 -0.882 -3.050 1.00 87.50 179 ALA A CA 1
ATOM 1387 C C . ALA A 1 179 ? 16.504 -0.842 -2.806 1.00 87.50 179 ALA A C 1
ATOM 1389 O O . ALA A 1 179 ? 16.953 -0.106 -1.930 1.00 87.50 179 ALA A O 1
ATOM 1390 N N . LYS A 1 180 ? 17.302 -1.591 -3.582 1.00 87.56 180 LYS A N 1
ATOM 1391 C CA . LYS A 1 180 ? 18.773 -1.595 -3.479 1.00 87.56 180 LYS A CA 1
ATOM 1392 C C . LYS A 1 180 ? 19.423 -0.405 -4.185 1.00 87.56 180 LYS A C 1
ATOM 1394 O O . LYS A 1 180 ? 20.426 0.117 -3.710 1.00 87.56 180 LYS A O 1
ATOM 1399 N N . HIS A 1 181 ? 18.879 -0.004 -5.334 1.00 76.88 181 HIS A N 1
ATOM 1400 C CA . HIS A 1 181 ? 19.594 0.857 -6.283 1.00 76.88 181 HIS A CA 1
ATOM 1401 C C . HIS A 1 181 ? 19.089 2.300 -6.361 1.00 76.88 181 HIS A C 1
ATOM 1403 O O . HIS A 1 181 ? 19.751 3.137 -6.976 1.00 76.88 181 HIS A O 1
ATOM 1409 N N . ALA A 1 182 ? 17.944 2.627 -5.753 1.00 74.69 182 ALA A N 1
ATOM 1410 C CA . ALA A 1 182 ? 17.328 3.937 -5.922 1.00 74.69 182 ALA A CA 1
ATOM 1411 C C . ALA A 1 182 ? 16.982 4.626 -4.596 1.00 74.69 182 ALA A C 1
ATOM 1413 O O . ALA A 1 182 ? 16.393 4.040 -3.694 1.00 74.69 182 ALA A O 1
ATOM 1414 N N . ARG A 1 183 ? 17.253 5.940 -4.537 1.00 73.56 183 ARG A N 1
ATOM 1415 C CA . ARG A 1 183 ? 16.679 6.841 -3.516 1.00 73.56 183 ARG A CA 1
ATOM 1416 C C . ARG A 1 183 ? 15.155 6.933 -3.627 1.00 73.56 183 ARG A C 1
ATOM 1418 O O . ARG A 1 183 ? 14.480 7.200 -2.641 1.00 73.56 183 ARG A O 1
ATOM 1425 N N . GLU A 1 184 ? 14.630 6.694 -4.829 1.00 78.25 184 GLU A N 1
ATOM 1426 C CA . GLU A 1 184 ? 13.199 6.599 -5.111 1.00 78.25 184 GLU A CA 1
ATOM 1427 C C . GLU A 1 184 ? 12.872 5.249 -5.774 1.00 78.25 184 GLU A C 1
ATOM 1429 O O . GLU A 1 184 ? 12.829 5.149 -7.005 1.00 78.25 184 GLU A O 1
ATOM 1434 N N . PRO A 1 185 ? 12.652 4.190 -4.978 1.00 80.69 185 PRO A N 1
ATOM 1435 C CA . PRO A 1 185 ? 12.420 2.847 -5.500 1.00 80.69 185 PRO A CA 1
ATOM 1436 C C . PRO A 1 185 ? 11.225 2.708 -6.447 1.00 80.69 185 PRO A C 1
ATOM 1438 O O . PRO A 1 185 ? 11.295 1.990 -7.436 1.00 80.69 185 PRO A O 1
ATOM 1441 N N . PHE A 1 186 ? 10.114 3.402 -6.226 1.00 81.75 186 PHE A N 1
ATOM 1442 C CA . PHE A 1 186 ? 8.898 3.114 -6.999 1.00 81.75 186 PHE A CA 1
ATOM 1443 C C . PHE A 1 186 ? 8.945 3.598 -8.455 1.00 81.75 186 PHE A C 1
ATOM 1445 O O . PHE A 1 186 ? 8.625 2.809 -9.350 1.00 81.75 186 PHE A O 1
ATOM 1452 N N . PRO A 1 187 ? 9.411 4.828 -8.753 1.00 84.00 187 PRO A N 1
ATOM 1453 C CA . PRO A 1 187 ? 9.702 5.229 -10.128 1.00 84.00 187 PRO A CA 1
ATOM 1454 C C . PRO A 1 187 ? 10.709 4.307 -10.826 1.00 84.00 187 PRO A C 1
ATOM 1456 O O . PRO A 1 187 ? 10.603 4.077 -12.031 1.00 84.00 187 PRO A O 1
ATOM 1459 N N . TYR A 1 188 ? 11.682 3.768 -10.086 1.00 85.44 188 TYR A N 1
ATOM 1460 C CA . TYR A 1 188 ? 12.670 2.848 -10.640 1.00 85.44 188 TYR A CA 1
ATOM 1461 C C . TYR A 1 188 ? 12.069 1.470 -10.952 1.00 85.44 188 TYR A C 1
ATOM 1463 O O . TYR A 1 188 ? 12.226 0.983 -12.069 1.00 85.44 188 TYR A O 1
ATOM 1471 N N . ALA A 1 189 ? 11.291 0.890 -10.034 1.00 87.44 189 ALA A N 1
ATOM 1472 C CA . ALA A 1 189 ? 10.570 -0.365 -10.254 1.00 87.44 189 ALA A CA 1
ATOM 1473 C C . ALA A 1 189 ? 9.643 -0.279 -11.478 1.00 87.44 189 ALA A C 1
ATOM 1475 O O . ALA A 1 189 ? 9.620 -1.185 -12.308 1.00 87.44 189 ALA A O 1
ATOM 1476 N N . LYS A 1 190 ? 8.956 0.857 -11.662 1.00 85.19 190 LYS A N 1
ATOM 1477 C CA . LYS A 1 190 ? 8.137 1.119 -12.854 1.00 85.19 190 LYS A CA 1
ATOM 1478 C C . LYS A 1 190 ? 8.948 1.057 -14.151 1.00 85.19 190 LYS A C 1
ATOM 1480 O O . LYS A 1 190 ? 8.473 0.509 -15.142 1.00 85.19 190 LYS A O 1
ATOM 1485 N N . LYS A 1 191 ? 10.174 1.596 -14.154 1.00 86.38 191 LYS A N 1
ATOM 1486 C CA . LYS A 1 191 ? 11.085 1.522 -15.310 1.00 86.38 191 LYS A CA 1
ATOM 1487 C C . LYS A 1 191 ? 11.547 0.091 -15.581 1.00 86.38 191 LYS A C 1
ATOM 1489 O O . LYS A 1 191 ? 11.610 -0.293 -16.744 1.00 86.38 191 LYS A O 1
ATOM 1494 N N . LEU A 1 192 ? 11.853 -0.687 -14.540 1.00 87.44 192 LEU A N 1
ATOM 1495 C CA . LEU A 1 192 ? 12.228 -2.098 -14.685 1.00 87.44 192 LEU A CA 1
ATOM 1496 C C . LEU A 1 192 ? 11.082 -2.913 -15.297 1.00 87.44 192 LEU A C 1
ATOM 1498 O O . LEU A 1 192 ? 11.280 -3.601 -16.292 1.00 87.44 192 LEU A O 1
ATOM 1502 N N . LEU A 1 193 ? 9.868 -2.750 -14.771 1.00 86.75 193 LEU A N 1
ATOM 1503 C CA . LEU A 1 193 ? 8.677 -3.443 -15.265 1.00 86.75 193 LEU A CA 1
ATOM 1504 C C . LEU A 1 193 ? 8.292 -3.036 -16.691 1.00 86.75 193 LEU A C 1
ATOM 1506 O O . LEU A 1 193 ? 7.802 -3.862 -17.452 1.00 86.75 193 LEU A O 1
ATOM 1510 N N . ALA A 1 194 ? 8.531 -1.780 -17.076 1.00 84.25 194 ALA A N 1
ATOM 1511 C CA . ALA A 1 194 ? 8.313 -1.330 -18.449 1.00 84.25 194 ALA A CA 1
ATOM 1512 C C . ALA A 1 194 ? 9.295 -1.972 -19.444 1.00 84.25 194 ALA A C 1
ATOM 1514 O O . ALA A 1 194 ? 8.898 -2.254 -20.568 1.00 84.25 194 ALA A O 1
ATOM 1515 N N . LYS A 1 195 ? 10.546 -2.223 -19.034 1.00 78.38 195 LYS A N 1
ATOM 1516 C CA . LYS A 1 195 ? 11.556 -2.918 -19.854 1.00 78.38 195 LYS A CA 1
ATOM 1517 C C . LYS A 1 195 ? 11.327 -4.426 -19.937 1.00 78.38 195 LYS A C 1
ATOM 1519 O O . LYS A 1 195 ? 11.716 -5.034 -20.920 1.00 78.38 195 LYS A O 1
ATOM 1524 N N . ALA A 1 196 ? 10.728 -5.008 -18.900 1.00 67.38 196 ALA A N 1
ATOM 1525 C CA . ALA A 1 196 ? 10.418 -6.432 -18.831 1.00 67.38 196 ALA A CA 1
ATOM 1526 C C . ALA A 1 196 ? 9.129 -6.814 -19.580 1.00 67.38 196 ALA A C 1
ATOM 1528 O O . ALA A 1 196 ? 8.812 -7.997 -19.667 1.00 67.38 196 ALA A O 1
ATOM 1529 N N . ARG A 1 197 ? 8.368 -5.842 -20.109 1.00 59.84 197 ARG A N 1
ATOM 1530 C CA . ARG A 1 197 ? 7.277 -6.155 -21.036 1.00 59.84 197 ARG A CA 1
ATOM 1531 C C . ARG A 1 197 ? 7.892 -6.658 -22.345 1.00 59.84 197 ARG A C 1
ATOM 1533 O O . ARG A 1 197 ? 8.619 -5.875 -22.957 1.00 59.84 197 ARG A O 1
ATOM 1540 N N . PRO A 1 198 ? 7.588 -7.889 -22.797 1.00 52.69 198 PRO A N 1
ATOM 1541 C CA . PRO A 1 198 ? 7.912 -8.271 -24.162 1.00 52.69 198 PRO A CA 1
ATOM 1542 C C . PRO A 1 198 ? 7.241 -7.268 -25.104 1.00 52.69 198 PRO A C 1
ATOM 1544 O O . PRO A 1 198 ? 6.105 -6.831 -24.873 1.00 52.69 198 PRO A O 1
ATOM 1547 N N . SER A 1 199 ? 7.981 -6.827 -26.119 1.00 40.69 199 SER A N 1
ATOM 1548 C CA . SER A 1 199 ? 7.417 -5.969 -27.157 1.00 40.69 199 SER A CA 1
ATOM 1549 C C . SER A 1 199 ? 6.273 -6.734 -27.834 1.00 40.69 199 SER A C 1
ATOM 1551 O O . SER A 1 199 ? 6.439 -7.923 -28.104 1.00 40.69 199 SER A O 1
ATOM 1553 N N . PRO A 1 200 ? 5.132 -6.103 -28.172 1.00 49.59 200 PRO A N 1
ATOM 1554 C CA . PRO A 1 200 ? 4.091 -6.758 -28.970 1.00 49.59 200 PRO A CA 1
ATOM 1555 C C . PRO A 1 200 ? 4.579 -7.214 -30.362 1.00 49.59 200 PRO A C 1
ATOM 1557 O O . PRO A 1 200 ? 3.846 -7.910 -31.061 1.00 49.59 200 PRO A O 1
ATOM 1560 N N . ASP A 1 201 ? 5.805 -6.850 -30.755 1.00 45.09 201 ASP A N 1
ATOM 1561 C CA . ASP A 1 201 ? 6.469 -7.345 -31.962 1.00 45.09 201 ASP A CA 1
ATOM 1562 C C . ASP A 1 201 ? 7.165 -8.710 -31.788 1.00 45.09 201 ASP A C 1
ATOM 1564 O O . ASP A 1 201 ? 7.424 -9.369 -32.790 1.00 45.09 201 ASP A O 1
ATOM 1568 N N . GLU A 1 202 ? 7.414 -9.196 -30.565 1.00 44.38 202 GLU A N 1
ATOM 1569 C CA . GLU A 1 202 ? 7.979 -10.546 -30.361 1.00 44.38 202 GLU A CA 1
ATOM 1570 C C . GLU A 1 202 ? 6.914 -11.652 -30.455 1.00 44.38 202 GLU A C 1
ATOM 1572 O O . GLU A 1 202 ? 7.222 -12.756 -30.893 1.00 44.38 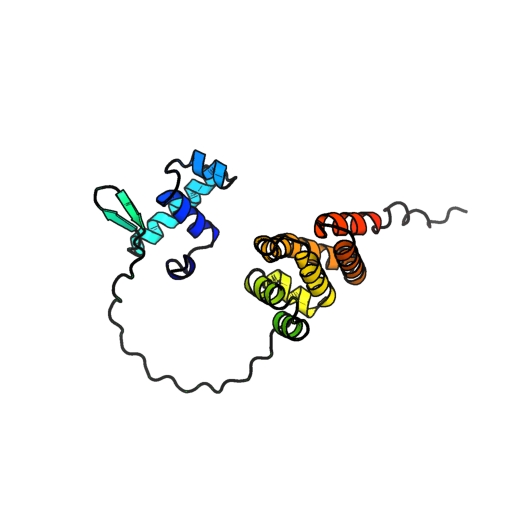202 GLU A O 1
ATOM 1577 N N . GLU A 1 203 ? 5.636 -11.356 -30.184 1.00 43.00 203 GLU A N 1
ATOM 1578 C CA . GLU A 1 203 ? 4.531 -12.307 -30.423 1.00 43.00 203 GLU A CA 1
ATOM 1579 C C . GLU A 1 203 ? 4.098 -12.382 -31.901 1.00 43.00 203 GLU A C 1
ATOM 1581 O O . GLU A 1 203 ? 3.319 -13.256 -32.279 1.00 43.00 203 GLU A O 1
ATOM 1586 N N . ARG A 1 204 ? 4.605 -11.492 -32.768 1.00 44.50 204 ARG A N 1
ATOM 1587 C CA . ARG A 1 204 ? 4.355 -11.525 -34.223 1.00 44.50 204 ARG A CA 1
ATOM 1588 C C . ARG A 1 204 ? 5.515 -12.111 -35.034 1.00 44.50 204 ARG A C 1
ATOM 1590 O O . ARG A 1 204 ? 5.428 -12.136 -36.259 1.00 44.50 204 ARG A O 1
ATOM 1597 N N . GLY A 1 205 ? 6.576 -12.575 -34.371 1.00 45.69 205 GLY A N 1
ATOM 1598 C CA . GLY A 1 205 ? 7.772 -13.135 -35.009 1.00 45.69 205 GLY A CA 1
ATOM 1599 C C . GLY A 1 205 ? 7.709 -14.631 -35.331 1.00 45.69 205 GLY A C 1
ATOM 1600 O O . GLY A 1 205 ? 8.509 -15.101 -36.132 1.00 45.69 205 GLY A O 1
ATOM 1601 N N . GLU A 1 206 ? 6.753 -15.377 -34.774 1.00 46.31 206 GLU A N 1
ATOM 1602 C CA . GLU A 1 206 ? 6.563 -16.805 -35.067 1.00 46.31 206 GLU A CA 1
ATOM 1603 C C . GLU A 1 206 ? 5.172 -17.073 -35.653 1.00 46.31 206 GLU A C 1
ATOM 1605 O O . GLU A 1 206 ? 4.363 -17.832 -35.127 1.00 46.31 206 GLU A O 1
ATOM 1610 N N . VAL A 1 207 ? 4.883 -16.453 -36.797 1.00 47.31 207 VAL A N 1
ATOM 1611 C CA . VAL A 1 207 ? 3.963 -17.057 -37.765 1.00 47.31 207 VAL A CA 1
ATOM 1612 C C . VAL A 1 207 ? 4.759 -17.321 -39.033 1.00 47.31 207 VAL A C 1
ATOM 1614 O O . VAL A 1 207 ? 5.106 -16.409 -39.778 1.00 47.31 207 VAL A O 1
ATOM 1617 N N . LEU A 1 208 ? 5.070 -18.603 -39.212 1.00 45.72 208 LEU A N 1
ATOM 1618 C CA . LE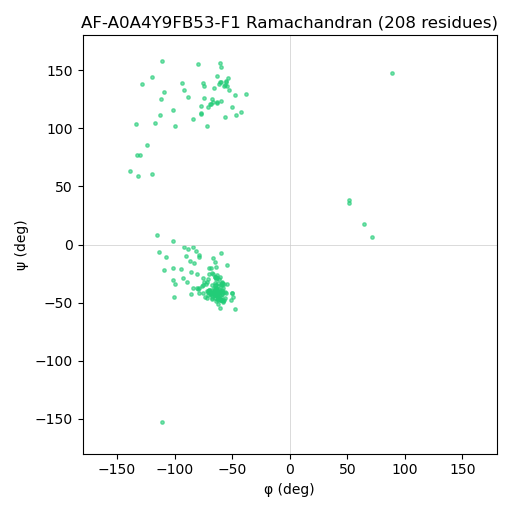U A 1 208 ? 5.664 -19.218 -40.393 1.00 45.72 208 LEU A CA 1
ATOM 1619 C C . LEU A 1 208 ? 5.121 -18.621 -41.698 1.00 45.72 208 LEU A C 1
ATOM 1621 O O . LEU A 1 208 ? 3.913 -18.643 -41.935 1.00 45.72 208 LEU A O 1
ATOM 1625 N N . LEU A 1 209 ? 6.028 -18.222 -42.588 1.00 45.22 209 LEU A N 1
ATOM 1626 C CA . LEU A 1 209 ? 5.786 -18.244 -44.026 1.00 45.22 209 LEU A CA 1
ATOM 1627 C C . LEU A 1 209 ? 7.000 -18.873 -44.728 1.00 45.22 209 LEU A C 1
ATOM 1629 O O . LEU A 1 209 ? 8.010 -18.204 -44.926 1.00 45.22 209 LEU A O 1
ATOM 1633 N N . PHE A 1 210 ? 6.782 -20.136 -45.118 1.00 44.69 210 PHE A N 1
ATOM 1634 C CA . PHE A 1 210 ? 7.498 -20.990 -46.082 1.00 44.69 210 PHE A CA 1
ATOM 1635 C C . PHE A 1 210 ? 8.866 -21.563 -45.697 1.00 44.69 210 PHE A C 1
ATOM 1637 O O . PHE A 1 210 ? 9.855 -20.809 -45.603 1.00 44.69 210 PHE A O 1
#

pLDDT: mean 72.17, std 17.33, range [34.59, 95.25]

Solvent-accessible surface area (backbone atoms only — not comparable to full-atom values): 12356 Å² total; per-residue (Å²): 134,63,76,66,76,80,43,72,92,51,53,70,70,57,51,51,50,47,50,43,47,72,77,46,57,80,46,61,64,60,45,16,60,78,67,76,43,57,51,68,60,53,49,56,51,47,68,59,46,53,63,54,32,50,77,65,66,34,51,41,72,54,95,92,43,78,40,77,54,87,69,83,76,79,78,78,82,77,77,80,82,75,83,81,78,86,75,83,78,74,83,73,78,72,50,49,32,52,50,52,20,68,77,34,70,95,44,20,70,48,40,51,50,39,37,71,74,38,42,86,53,37,38,57,32,29,66,76,38,44,62,40,50,48,25,45,45,56,24,22,62,60,38,61,79,95,41,19,60,60,52,40,58,70,41,44,64,55,53,53,51,40,34,72,74,66,37,47,67,59,47,26,52,27,26,49,52,14,46,75,77,34,78,56,16,65,72,46,19,52,53,48,54,62,67,68,48,78,57,81,66,66,79,64,69,80,69,90,80,132

Organism: NCBI:txid1214928

Mean predicted aligned error: 18.39 Å

Foldseek 3Di:
DDLCVQCVVDDPVLSVLVCCCQVHDVDLVVSCVVVVHDSVVSVVSCVVVVVVCVVVVQWDQDPNRTDGDPDDDDDDDDDDDDDDDDDDDDPDDQQLLCVLLVVPVPLNVLSVLLCVVPVVQSRVCSVPPVLLLVLLSLLLVLEDPVCSNVLSNVCSVVSSVCCVPVNNVLSNVLSNVLSVPDSRSPVRSVVSSVVPDDDPVVVVPPDDDD

Secondary structure (DSSP, 8-state):
--HHHH-TTS-HHHHHHHHHHHHS-S-HHHHHHHHT--HHHHHHHHHHHHHHHHHTT-EEEETTEEEE--SPPPPPPPPPPPP--------PPPPHHHHHHHH-GGGHHHHHHHHHH-HHHHHHHHHH-HHHHHHHHHHHTTS-HHHHHHHHHHHHHHHHHHHHHH-HHHHHHHHHHHHHH-SSHHHHHHHHHHHSSPPTTTTTS-----

Radius of gyration: 24.24 Å; Cα contacts (8 Å, |Δi|>4): 182; chains: 1; bounding box: 52×58×77 Å